Protein AF-A0A7C5J4J8-F1 (afdb_monomer_lite)

pLDDT: mean 77.07, std 27.11, range [24.55, 98.81]

Foldseek 3Di:
DDDDDDDDDDDDDDDDDDDDDDDDDPPPPVVVVVVVVPPPPPDPPPPVVVVVVVLVVVPDPPPPP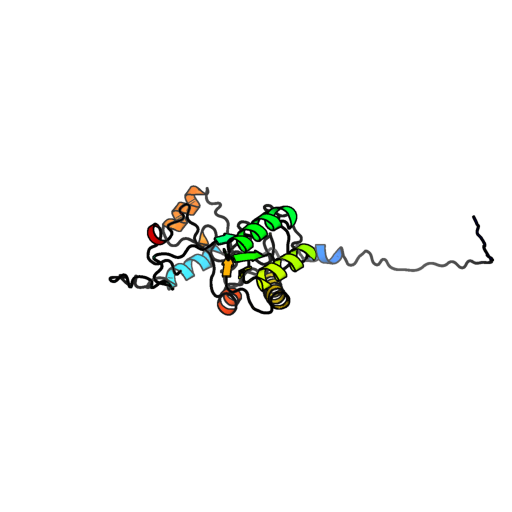PPDPPQDQDPPRDNDDAADEAEQFLEDCVPCVVVVVVCLVVVNAYEYEAQLDEDDDDAPGDGDHCVPPVVLVSVQVSVVSPHAYAYAANYREEDFQVSRVVSQVSVCVSNVAGGAEYEYRQHYQLHDCDFLSVDDDVVSVVSCVVVVVCTRHHPCCPPPDRSPPVVVCVVRYNYYDHDDDPDSPVCVVPVPDDD

Radius of gyration: 27.14 Å; chains: 1; bounding box: 68×73×80 Å

Sequence (259 aa):
MSDGLAVGGCRERDAGVGLRAGSASEDDDHQADRGRAKARHGAAYDGRARYASVDAELGAVSYCRYTGRSAMEWPDGKRFAFTVFDDTDRSTLDNVREVYALLADLGMKTTKSVWPIEGWNEPTIPGTTCEDDAYRAWTLELHRQGFEIGYHNATFHGVERTHTERALDRFAEIYGHAPRSAANHADNDEALYWGEARLGGLNRLAYRALHGGRARLTYGHVEGDPRFWGDLCRERIRYFRNFVFDDIDTLAACPIMPY

Secondary structure (DSSP, 8-state):
-------------------------SSSTTTSHHHHTTS---S---HHHHHHHHHHHSTT--------------GGG-S-----EE--TT--HHHHHHHHHHHHHTT---EEEE-SS--SSPPSS----TTSHHHHHHHHHHHHTTPEEEE--SSSS---HHHHHHHHHHHHHHHSS--SEEE--TT-TT-TT-GGGG--HHHHHHHHHHTTT-PPP--TTSTTSTT--HHHHHHH-SEEE----SSS-HHHH-TT---

Structure (mmCIF, N/CA/C/O backbone):
data_AF-A0A7C5J4J8-F1
#
_entry.id   AF-A0A7C5J4J8-F1
#
loop_
_atom_site.group_PDB
_atom_site.id
_atom_site.type_symbol
_atom_site.label_atom_id
_atom_site.label_alt_id
_atom_site.label_comp_id
_atom_site.label_asym_id
_atom_site.label_entity_id
_atom_site.label_seq_id
_atom_site.pdbx_PDB_ins_code
_atom_site.Cartn_x
_atom_site.Cartn_y
_atom_site.Cartn_z
_atom_site.occupancy
_atom_site.B_iso_or_equiv
_atom_site.auth_seq_id
_atom_site.auth_comp_id
_atom_site.auth_asym_id
_atom_site.auth_atom_id
_atom_site.pdbx_PDB_model_num
ATOM 1 N N . MET A 1 1 ? -38.144 -48.048 -19.388 1.00 36.03 1 MET A N 1
ATOM 2 C CA . MET A 1 1 ? -39.178 -47.938 -20.435 1.00 36.03 1 MET A CA 1
ATOM 3 C C . MET A 1 1 ? -39.154 -46.488 -20.896 1.00 36.03 1 MET A C 1
ATOM 5 O O . MET A 1 1 ? -39.506 -45.639 -20.096 1.00 36.03 1 MET A O 1
ATOM 9 N N . SER A 1 2 ? -38.633 -46.089 -22.047 1.00 35.34 2 SER A N 1
ATOM 10 C CA . SER A 1 2 ? -38.107 -46.807 -23.208 1.00 35.34 2 SER A CA 1
ATOM 11 C C . SER A 1 2 ? -37.206 -45.827 -23.981 1.00 35.34 2 SER A C 1
ATOM 13 O O . SER A 1 2 ? -37.498 -44.634 -23.984 1.00 35.34 2 SER A O 1
ATOM 15 N N . ASP A 1 3 ? -36.101 -46.343 -24.526 1.00 34.56 3 ASP A N 1
ATOM 16 C CA . ASP A 1 3 ? -35.497 -46.134 -25.861 1.00 34.56 3 ASP A CA 1
ATOM 17 C C . ASP A 1 3 ? -35.954 -44.922 -26.704 1.00 34.56 3 ASP A C 1
ATOM 19 O O . ASP A 1 3 ? -37.139 -44.627 -26.781 1.00 34.56 3 ASP A O 1
ATOM 23 N N . GLY A 1 4 ? -35.119 -44.220 -27.476 1.00 32.88 4 GLY A N 1
ATOM 24 C CA . GLY A 1 4 ? -33.776 -44.497 -27.990 1.00 32.88 4 GLY A CA 1
ATOM 25 C C . GLY A 1 4 ? -33.656 -43.979 -29.441 1.00 32.88 4 GLY A C 1
ATOM 26 O O . GLY A 1 4 ? -34.664 -43.956 -30.137 1.00 32.88 4 GLY A O 1
ATOM 27 N N . LEU A 1 5 ? -32.419 -43.644 -29.867 1.00 34.47 5 LEU A N 1
ATOM 28 C CA . LEU A 1 5 ? -31.855 -43.702 -31.248 1.00 34.47 5 LEU A CA 1
ATOM 29 C C . LEU A 1 5 ? -32.516 -42.792 -32.333 1.00 34.47 5 LEU A C 1
ATOM 31 O O . LEU A 1 5 ? -33.675 -42.441 -32.229 1.00 34.47 5 LEU A O 1
ATOM 35 N N . ALA A 1 6 ? -31.897 -42.305 -33.419 1.00 34.19 6 ALA A N 1
ATOM 36 C CA . ALA A 1 6 ? -30.712 -42.657 -34.209 1.00 34.19 6 ALA A CA 1
ATOM 37 C C . ALA A 1 6 ? -30.263 -41.416 -35.051 1.00 34.19 6 ALA A C 1
ATOM 39 O O . ALA A 1 6 ? -31.095 -40.564 -35.343 1.00 34.19 6 ALA A O 1
ATOM 40 N N . VAL A 1 7 ? -28.969 -41.141 -35.291 1.00 32.59 7 VAL A N 1
ATOM 41 C CA . VAL A 1 7 ? -28.061 -41.567 -36.401 1.00 32.59 7 VAL A CA 1
ATOM 42 C C . VAL A 1 7 ? -28.345 -40.989 -37.809 1.00 32.59 7 VAL A C 1
ATOM 44 O O . VAL A 1 7 ? -29.416 -41.192 -38.366 1.00 32.59 7 VAL A O 1
ATOM 47 N N . GLY A 1 8 ? -27.296 -40.409 -38.423 1.00 28.14 8 GLY A N 1
ATOM 48 C CA . GLY A 1 8 ? -27.069 -40.282 -39.881 1.00 28.14 8 GLY A CA 1
ATOM 49 C C . GLY A 1 8 ? -26.327 -38.979 -40.247 1.00 28.14 8 GLY A C 1
ATOM 50 O O . GLY A 1 8 ? -26.848 -37.911 -39.973 1.00 28.14 8 GLY A O 1
ATOM 51 N N . GLY A 1 9 ? -25.118 -38.905 -40.820 1.00 27.70 9 GLY A N 1
ATOM 52 C CA . GLY A 1 9 ? -24.228 -39.896 -41.428 1.00 27.70 9 GLY A CA 1
ATOM 53 C C . GLY A 1 9 ? -24.225 -39.833 -42.966 1.00 27.70 9 GLY A C 1
ATOM 54 O O . GLY A 1 9 ? -25.042 -40.514 -43.568 1.00 27.70 9 GLY A O 1
ATOM 55 N N . CYS A 1 10 ? -23.308 -39.065 -43.581 1.00 26.00 10 CYS A N 1
ATOM 56 C CA . CYS A 1 10 ? -22.637 -39.330 -44.882 1.00 26.00 10 CYS A CA 1
ATOM 57 C C . CYS A 1 10 ? -21.634 -38.180 -45.185 1.00 26.00 10 CYS A C 1
ATOM 59 O O . CYS A 1 10 ? -22.049 -37.028 -45.145 1.00 26.00 10 CYS A O 1
ATOM 61 N N . ARG A 1 11 ? -20.298 -38.361 -45.277 1.00 29.83 11 ARG A N 1
ATOM 62 C CA . ARG A 1 11 ? -19.479 -39.011 -46.342 1.00 29.83 11 ARG A CA 1
ATOM 63 C C . ARG A 1 11 ? -19.642 -38.314 -47.712 1.00 29.83 11 ARG A C 1
ATOM 65 O O . ARG A 1 11 ? -20.770 -38.108 -48.122 1.00 29.83 11 ARG A O 1
ATOM 72 N N . GLU A 1 12 ? -18.626 -37.972 -48.516 1.00 29.97 12 GLU A N 1
ATOM 73 C CA . GLU A 1 12 ? -17.170 -38.226 -48.550 1.00 29.97 12 GLU A CA 1
ATOM 74 C C . GLU A 1 12 ? -16.600 -37.587 -49.852 1.00 29.97 12 GLU A C 1
ATOM 76 O O . GLU A 1 12 ? -17.380 -37.372 -50.781 1.00 29.97 12 GLU A O 1
ATOM 81 N N . ARG A 1 13 ? -15.259 -37.466 -49.945 1.00 31.80 13 ARG A N 1
ATOM 82 C CA . ARG A 1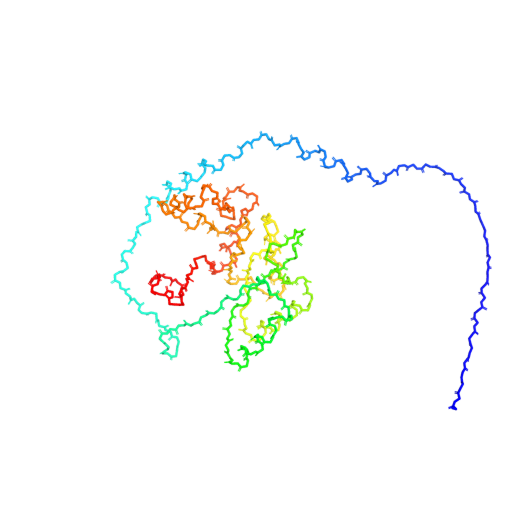 13 ? -14.397 -37.386 -51.162 1.00 31.80 13 ARG A CA 1
ATOM 83 C C . ARG A 1 13 ? -14.196 -36.024 -51.846 1.00 31.80 13 ARG A C 1
ATOM 85 O O . ARG A 1 13 ? -15.130 -35.251 -51.986 1.00 31.80 13 ARG A O 1
ATOM 92 N N . ASP A 1 14 ? -13.031 -35.694 -52.407 1.00 29.77 14 ASP A N 1
ATOM 93 C CA . ASP A 1 14 ? -11.645 -36.206 -52.342 1.00 29.77 14 ASP A CA 1
ATOM 94 C C . ASP A 1 14 ? -10.749 -35.225 -53.132 1.00 29.77 14 ASP A C 1
ATOM 96 O O . ASP A 1 14 ? -11.222 -34.632 -54.096 1.00 29.77 14 ASP A O 1
ATOM 100 N N . ALA A 1 15 ? -9.459 -35.182 -52.764 1.00 29.56 15 ALA A N 1
ATOM 101 C CA . ALA A 1 15 ? -8.258 -34.989 -53.607 1.00 29.56 15 ALA A CA 1
ATOM 102 C C . ALA A 1 15 ? -8.101 -33.728 -54.506 1.00 29.56 15 ALA A C 1
ATOM 104 O O . ALA A 1 15 ? -9.008 -33.273 -55.179 1.00 29.56 15 ALA A O 1
ATOM 105 N N . GLY A 1 16 ? -6.917 -33.132 -54.672 1.00 26.80 16 GLY A N 1
ATOM 106 C CA . GLY A 1 16 ? -5.585 -33.430 -54.164 1.00 26.80 16 GLY A CA 1
ATOM 107 C C . GLY A 1 16 ? -4.531 -32.493 -54.788 1.00 26.80 16 GLY A C 1
ATOM 108 O O . GLY A 1 16 ? -4.757 -31.898 -55.833 1.00 26.80 16 GLY A O 1
ATOM 109 N N . VAL A 1 17 ? -3.388 -32.418 -54.098 1.00 31.72 17 VAL A N 1
ATOM 110 C CA . VAL A 1 17 ? -1.989 -32.242 -54.555 1.00 31.72 17 VAL A CA 1
ATOM 111 C C . VAL A 1 17 ? -1.617 -31.079 -55.499 1.00 31.72 17 VAL A C 1
ATOM 113 O O . VAL A 1 17 ? -1.955 -31.065 -56.676 1.00 31.72 17 VAL A O 1
ATOM 116 N N . GLY A 1 18 ? -0.704 -30.222 -55.019 1.00 26.83 18 GLY A N 1
ATOM 117 C CA . GLY A 1 18 ? 0.128 -29.345 -55.853 1.00 26.83 18 GLY A CA 1
ATOM 118 C C . GLY A 1 18 ? 1.238 -28.633 -55.066 1.00 26.83 18 GLY A C 1
ATOM 119 O O . GLY A 1 18 ? 0.999 -27.615 -54.434 1.00 26.83 18 GLY A O 1
ATOM 120 N N . LEU A 1 19 ? 2.455 -29.184 -55.110 1.00 28.16 19 LEU A N 1
ATOM 121 C CA . LEU A 1 19 ? 3.710 -28.628 -54.578 1.00 28.16 19 LEU A CA 1
ATOM 122 C C . LEU A 1 19 ? 4.151 -27.339 -55.307 1.00 28.16 19 LEU A C 1
ATOM 124 O O . LEU A 1 19 ? 4.189 -27.354 -56.536 1.00 28.16 19 LEU A O 1
ATOM 128 N N . ARG A 1 20 ? 4.667 -26.329 -54.579 1.00 26.69 20 ARG A N 1
ATOM 129 C CA . ARG A 1 20 ? 6.047 -25.790 -54.733 1.00 26.69 20 ARG A CA 1
ATOM 130 C C . ARG A 1 20 ? 6.375 -24.602 -53.801 1.00 26.69 20 ARG A C 1
ATOM 132 O O . ARG A 1 20 ? 5.687 -23.597 -53.785 1.00 26.69 20 ARG A O 1
ATOM 139 N N . ALA A 1 21 ? 7.493 -24.803 -53.101 1.00 26.91 21 ALA A N 1
ATOM 140 C CA . ALA A 1 21 ? 8.534 -23.923 -52.554 1.00 26.91 21 ALA A CA 1
ATOM 141 C C . ALA A 1 21 ? 8.484 -22.379 -52.673 1.00 26.91 21 ALA A C 1
ATOM 143 O O . ALA A 1 21 ? 8.275 -21.825 -53.749 1.00 26.91 21 ALA A O 1
ATOM 144 N N . GLY A 1 22 ? 8.954 -21.753 -51.580 1.00 24.55 22 GLY A N 1
ATOM 145 C CA . GLY A 1 22 ? 9.412 -20.361 -51.434 1.00 24.55 22 GLY A CA 1
ATOM 146 C C . GLY A 1 22 ? 8.489 -19.587 -50.488 1.00 24.55 22 GLY A C 1
ATOM 147 O O . GLY A 1 22 ? 7.289 -19.617 -50.687 1.00 24.55 22 GLY A O 1
ATOM 148 N N . SER A 1 23 ? 8.911 -18.887 -49.441 1.00 26.02 23 SER A N 1
ATOM 149 C CA . SER A 1 23 ? 10.225 -18.472 -48.944 1.00 26.02 23 SER A CA 1
ATOM 150 C C . SER A 1 23 ? 9.977 -17.647 -47.667 1.00 26.02 23 SER A C 1
ATOM 152 O O . SER A 1 23 ? 8.936 -17.005 -47.585 1.00 26.02 23 SER A O 1
ATOM 154 N N . ALA A 1 24 ? 10.986 -17.573 -46.796 1.00 28.56 24 ALA A N 1
ATOM 155 C CA . ALA A 1 24 ? 11.143 -16.663 -45.652 1.00 28.56 24 ALA A CA 1
ATOM 156 C C . ALA A 1 24 ? 10.482 -17.079 -44.322 1.00 28.56 24 ALA A C 1
ATOM 158 O O . ALA A 1 24 ? 9.274 -17.237 -44.199 1.00 28.56 24 ALA A O 1
ATOM 159 N N . SER A 1 25 ? 11.366 -17.270 -43.346 1.00 28.50 25 SER A N 1
ATOM 160 C CA . SER A 1 25 ? 11.172 -17.518 -41.925 1.00 28.50 25 SER A CA 1
ATOM 161 C C . SER A 1 25 ? 10.565 -16.301 -41.218 1.00 28.50 25 SER A C 1
ATOM 163 O O . SER A 1 25 ? 11.101 -15.203 -41.319 1.00 28.50 25 SER A O 1
ATOM 165 N N . GLU A 1 26 ? 9.499 -16.507 -40.443 1.00 32.56 26 GLU A N 1
ATOM 166 C CA . GLU A 1 26 ? 8.981 -15.532 -39.459 1.00 32.56 26 GLU A CA 1
ATOM 167 C C . GLU A 1 26 ? 9.604 -15.727 -38.058 1.00 32.56 26 GLU A C 1
ATOM 169 O O . GLU A 1 26 ? 9.189 -15.099 -37.091 1.00 32.56 26 GLU A O 1
ATOM 174 N N . ASP A 1 27 ? 10.653 -16.550 -37.950 1.00 31.88 27 ASP A N 1
ATOM 175 C CA . ASP A 1 27 ? 11.349 -16.856 -36.689 1.00 31.88 27 ASP A CA 1
ATOM 176 C C . ASP A 1 27 ? 12.612 -16.001 -36.434 1.00 31.88 27 ASP A C 1
ATOM 178 O O . ASP A 1 27 ? 13.280 -16.180 -35.416 1.00 31.88 27 ASP A O 1
ATOM 182 N N . ASP A 1 28 ? 12.943 -15.035 -37.302 1.00 31.62 28 ASP A N 1
ATOM 183 C CA . ASP A 1 28 ? 14.183 -14.239 -37.185 1.00 31.62 28 ASP A CA 1
ATOM 184 C C . ASP A 1 28 ? 14.017 -12.847 -36.526 1.00 31.62 28 ASP A C 1
ATOM 186 O O . ASP A 1 28 ? 15.011 -12.239 -36.113 1.00 31.62 28 ASP A O 1
ATOM 190 N N . ASP A 1 29 ? 12.793 -12.344 -36.316 1.00 32.75 29 ASP A N 1
ATOM 191 C CA . ASP A 1 29 ? 12.581 -10.977 -35.791 1.00 32.75 29 ASP A CA 1
ATOM 192 C C . ASP A 1 29 ? 12.585 -10.864 -34.253 1.00 32.75 29 ASP A C 1
ATOM 194 O O . ASP A 1 29 ? 12.743 -9.772 -33.701 1.00 32.75 29 ASP A O 1
ATOM 198 N N . HIS A 1 30 ? 12.529 -11.979 -33.516 1.00 33.41 30 HIS A N 1
ATOM 199 C CA . HIS A 1 30 ? 12.655 -11.972 -32.047 1.00 33.41 30 HIS A CA 1
ATOM 200 C C . HIS A 1 30 ? 14.077 -12.221 -31.523 1.00 33.41 30 HIS A C 1
ATOM 202 O O . HIS A 1 30 ? 14.334 -12.092 -30.318 1.00 33.41 30 HIS A O 1
ATOM 208 N N . GLN A 1 31 ? 15.034 -12.499 -32.412 1.00 32.06 31 GLN A N 1
ATOM 209 C CA . GLN A 1 31 ? 16.452 -12.635 -32.062 1.00 32.06 31 GLN A CA 1
ATOM 210 C C . GLN A 1 31 ? 17.297 -11.411 -32.445 1.00 32.06 31 GLN A C 1
ATOM 212 O O . GLN A 1 31 ? 18.331 -11.175 -31.812 1.00 32.06 31 GLN A O 1
ATOM 217 N N . ALA A 1 32 ? 16.831 -10.568 -33.374 1.00 31.38 32 ALA A N 1
ATOM 218 C CA . ALA A 1 32 ? 17.527 -9.346 -33.783 1.00 31.38 32 ALA A CA 1
ATOM 219 C C . ALA A 1 32 ? 17.510 -8.225 -32.717 1.00 31.38 32 ALA A C 1
ATOM 221 O O . ALA A 1 32 ? 18.470 -7.454 -32.620 1.00 31.38 32 ALA A O 1
ATOM 222 N N . ASP A 1 33 ? 16.493 -8.172 -31.848 1.00 34.84 33 ASP A N 1
ATOM 223 C CA . ASP A 1 33 ? 16.407 -7.147 -30.791 1.00 34.84 33 ASP A CA 1
ATOM 224 C C . ASP A 1 33 ? 17.260 -7.489 -29.548 1.00 34.84 33 ASP A C 1
ATOM 226 O O . ASP A 1 33 ? 17.778 -6.625 -28.835 1.00 34.84 33 ASP A O 1
ATOM 230 N N . ARG A 1 34 ? 17.569 -8.779 -29.357 1.00 35.38 34 ARG A N 1
ATOM 231 C CA . ARG A 1 34 ? 18.477 -9.258 -28.296 1.00 35.38 34 ARG A CA 1
ATOM 232 C C . ARG A 1 34 ? 19.951 -8.908 -28.558 1.00 35.38 34 ARG A C 1
ATOM 234 O O . ARG A 1 34 ? 20.767 -8.952 -27.635 1.00 35.38 34 ARG A O 1
ATOM 241 N N . GLY A 1 35 ? 20.295 -8.539 -29.797 1.00 30.16 35 GLY A N 1
ATOM 242 C CA . GLY A 1 35 ? 21.647 -8.157 -30.223 1.00 30.16 35 GLY A CA 1
ATOM 243 C C . GLY A 1 35 ? 21.956 -6.656 -30.145 1.00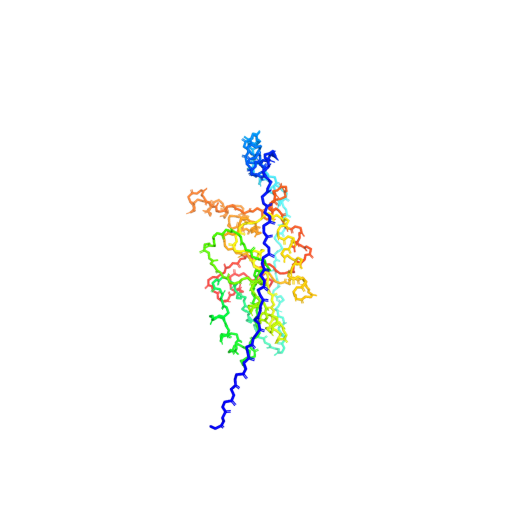 30.16 35 GLY A C 1
ATOM 244 O O . GLY A 1 35 ? 23.126 -6.287 -30.047 1.00 30.16 35 GLY A O 1
ATOM 245 N N . ARG A 1 36 ? 20.943 -5.775 -30.133 1.00 30.00 36 ARG A N 1
ATOM 246 C CA . ARG A 1 36 ? 21.139 -4.309 -30.060 1.00 30.00 36 ARG A CA 1
ATOM 247 C C . ARG A 1 36 ? 21.063 -3.728 -28.647 1.00 30.00 36 ARG A C 1
ATOM 249 O O . ARG A 1 36 ? 21.645 -2.671 -28.410 1.00 30.00 36 ARG A O 1
ATOM 256 N N . ALA A 1 37 ? 20.475 -4.443 -27.688 1.00 31.83 37 ALA A N 1
ATOM 257 C CA . ALA A 1 37 ? 20.443 -4.028 -26.280 1.00 31.83 37 ALA A CA 1
ATOM 258 C C . ALA A 1 37 ? 21.794 -4.184 -25.539 1.00 31.83 37 ALA A C 1
ATOM 260 O O . ALA A 1 37 ? 21.993 -3.604 -24.472 1.00 31.83 37 ALA A O 1
ATOM 261 N N . LYS A 1 38 ? 22.768 -4.917 -26.104 1.00 30.98 38 LYS A N 1
ATOM 262 C CA . LYS A 1 38 ? 24.079 -5.171 -25.467 1.00 30.98 38 LYS A CA 1
ATOM 263 C C . LYS A 1 38 ? 25.186 -4.154 -25.784 1.00 30.98 38 LYS A C 1
ATOM 265 O O . LYS A 1 38 ? 26.278 -4.283 -25.243 1.00 30.98 38 LYS A O 1
ATOM 270 N N . ALA A 1 39 ? 24.927 -3.122 -26.591 1.00 30.52 39 ALA A N 1
ATOM 271 C CA . ALA A 1 39 ? 25.956 -2.165 -27.033 1.00 30.52 39 ALA A CA 1
ATOM 272 C C . ALA A 1 39 ? 25.735 -0.709 -26.568 1.00 30.52 39 ALA A C 1
ATOM 274 O O . ALA A 1 39 ? 26.279 0.221 -27.161 1.00 30.52 39 ALA A O 1
ATOM 275 N N . ARG A 1 40 ? 24.955 -0.487 -25.500 1.00 31.33 40 ARG A N 1
ATOM 276 C CA . ARG A 1 40 ? 24.813 0.828 -24.840 1.00 31.33 40 ARG A CA 1
ATOM 277 C C . ARG A 1 40 ? 24.893 0.734 -23.312 1.00 31.33 40 ARG A C 1
ATOM 279 O O . ARG A 1 40 ? 24.148 1.388 -22.603 1.00 31.33 40 ARG A O 1
ATOM 286 N N . HIS A 1 41 ? 25.813 -0.075 -22.795 1.00 33.91 41 HIS A N 1
ATOM 287 C CA . HIS A 1 41 ? 26.254 0.015 -21.399 1.00 33.91 41 HIS A CA 1
ATOM 288 C C . HIS A 1 41 ? 27.631 0.678 -21.381 1.00 33.91 41 HIS A C 1
ATOM 290 O O . HIS A 1 41 ? 28.667 0.023 -21.347 1.00 33.91 41 HIS A O 1
ATOM 296 N N . GLY A 1 42 ? 27.623 2.001 -21.518 1.00 29.98 42 GLY A N 1
ATOM 297 C CA . GLY A 1 42 ? 28.823 2.825 -21.660 1.00 29.98 42 GLY A CA 1
ATOM 298 C C . GLY A 1 42 ? 28.617 4.241 -21.137 1.00 29.98 42 GLY A C 1
ATOM 299 O O . GLY A 1 42 ? 29.114 5.191 -21.723 1.00 29.98 42 GLY A O 1
ATOM 300 N N . ALA A 1 43 ? 27.847 4.388 -20.063 1.00 31.97 43 ALA A N 1
ATOM 301 C CA . ALA A 1 43 ? 27.884 5.557 -19.201 1.00 31.97 43 ALA A CA 1
ATOM 302 C C . ALA A 1 43 ? 27.592 5.049 -17.790 1.00 31.97 43 ALA A C 1
ATOM 304 O O . ALA A 1 43 ? 26.484 4.601 -17.503 1.00 31.97 43 ALA A O 1
ATOM 305 N N . ALA A 1 44 ? 28.610 5.029 -16.932 1.00 34.72 44 ALA A N 1
ATOM 306 C CA . ALA A 1 44 ? 28.416 4.771 -15.517 1.00 34.72 44 ALA A CA 1
ATOM 307 C C . ALA A 1 44 ? 27.495 5.870 -14.972 1.00 34.72 44 ALA A C 1
ATOM 309 O O . ALA A 1 44 ? 27.895 7.030 -14.880 1.00 34.72 44 ALA A O 1
ATOM 310 N N . TYR A 1 45 ? 26.244 5.517 -14.678 1.00 37.50 45 TYR A N 1
ATOM 311 C CA . TYR A 1 45 ? 25.322 6.398 -13.977 1.00 37.50 45 TYR A CA 1
ATOM 312 C C . TYR A 1 45 ? 25.829 6.535 -12.539 1.00 37.50 45 TYR A C 1
ATOM 314 O O . TYR A 1 45 ? 25.629 5.652 -11.703 1.00 37.50 45 TYR A O 1
ATOM 322 N N . ASP A 1 46 ? 26.568 7.609 -12.266 1.00 38.94 46 ASP A N 1
ATOM 323 C CA . ASP A 1 46 ? 27.073 7.899 -10.929 1.00 38.94 46 ASP A CA 1
ATOM 324 C C . ASP A 1 46 ? 25.956 8.483 -10.053 1.00 38.94 46 ASP A C 1
ATOM 326 O O . ASP A 1 46 ? 25.859 9.689 -9.815 1.00 38.94 46 ASP A O 1
ATOM 330 N N . GLY A 1 47 ? 25.096 7.598 -9.547 1.00 36.19 47 GLY A N 1
ATOM 331 C CA . GLY A 1 47 ? 24.068 7.945 -8.567 1.00 36.19 47 GLY A CA 1
ATOM 332 C C . GLY A 1 47 ? 24.627 8.521 -7.255 1.00 36.19 47 GLY A C 1
ATOM 333 O O . GLY A 1 47 ? 23.856 9.072 -6.470 1.00 36.19 47 GLY A O 1
ATOM 334 N N . ARG A 1 48 ? 25.948 8.451 -6.994 1.00 41.69 48 ARG A N 1
ATOM 335 C CA . ARG A 1 48 ? 26.558 9.022 -5.776 1.00 41.69 48 ARG A CA 1
ATOM 336 C C . ARG A 1 48 ? 26.597 10.546 -5.816 1.00 41.69 48 ARG A C 1
ATOM 338 O O . ARG A 1 48 ? 26.444 11.167 -4.767 1.00 41.69 48 ARG A O 1
ATOM 345 N N . ALA A 1 49 ? 26.754 11.139 -7.000 1.00 38.75 49 ALA A N 1
ATOM 346 C CA . ALA A 1 49 ? 26.874 12.587 -7.151 1.00 38.75 49 ALA A CA 1
ATOM 347 C C . ALA A 1 49 ? 25.561 13.335 -6.847 1.00 38.75 49 ALA A C 1
ATOM 349 O O . ALA A 1 49 ? 25.604 14.447 -6.329 1.00 38.75 49 ALA A O 1
ATOM 350 N N . ARG A 1 50 ? 24.393 12.718 -7.097 1.00 42.12 50 ARG A N 1
ATOM 351 C CA . ARG A 1 50 ? 23.081 13.345 -6.835 1.00 42.12 50 ARG A CA 1
ATOM 352 C C . ARG A 1 50 ? 22.590 13.204 -5.395 1.00 42.12 50 ARG A C 1
ATOM 354 O O . ARG A 1 50 ? 21.892 14.088 -4.918 1.00 42.12 50 ARG A O 1
ATOM 361 N N . TYR A 1 51 ? 22.984 12.160 -4.660 1.00 35.53 51 TYR A N 1
ATOM 362 C CA . TYR A 1 51 ? 22.649 12.095 -3.229 1.00 35.53 51 TYR A CA 1
ATOM 363 C C . TYR A 1 51 ? 23.324 13.220 -2.427 1.00 35.53 51 TYR A C 1
ATOM 365 O O . TYR A 1 51 ? 22.727 13.730 -1.486 1.00 35.53 51 TYR A O 1
ATOM 373 N N . ALA A 1 52 ? 24.519 13.660 -2.838 1.00 38.53 52 ALA A N 1
ATOM 374 C CA . ALA A 1 52 ? 25.227 14.762 -2.189 1.00 38.53 52 ALA A CA 1
ATOM 375 C C . ALA A 1 52 ? 24.563 16.138 -2.405 1.00 38.53 52 ALA A C 1
ATOM 377 O O . ALA A 1 52 ? 24.712 17.016 -1.558 1.00 38.53 52 ALA A O 1
ATOM 378 N N . SER A 1 53 ? 23.830 16.343 -3.509 1.00 36.16 53 SER A N 1
ATOM 379 C CA . SER A 1 53 ? 23.173 17.628 -3.789 1.00 36.16 53 SER A CA 1
ATOM 380 C C . SER A 1 53 ? 21.847 17.797 -3.043 1.00 36.16 53 SER A C 1
ATOM 382 O O . SER A 1 53 ? 21.523 18.911 -2.647 1.00 36.16 53 SER A O 1
ATOM 384 N N . VAL A 1 54 ? 21.112 16.708 -2.786 1.00 42.09 54 VAL A N 1
ATOM 385 C CA . VAL A 1 54 ? 19.854 16.754 -2.011 1.00 42.09 54 VAL A CA 1
ATOM 386 C C . VAL A 1 54 ? 20.126 17.026 -0.525 1.00 42.09 54 VAL A C 1
ATOM 388 O O . VAL A 1 54 ? 19.399 17.787 0.110 1.00 42.09 54 VAL A O 1
ATOM 391 N N . ASP A 1 55 ? 21.223 16.484 0.018 1.00 39.84 55 ASP A N 1
ATOM 392 C CA . ASP A 1 55 ? 21.645 16.747 1.402 1.00 39.84 55 ASP A CA 1
ATOM 393 C C . ASP A 1 55 ? 22.036 18.226 1.630 1.00 39.84 55 ASP A C 1
ATOM 395 O O . ASP A 1 55 ? 21.943 18.720 2.755 1.00 39.84 55 ASP A O 1
ATOM 399 N N . ALA A 1 56 ? 22.431 18.954 0.576 1.00 40.28 56 ALA A N 1
ATOM 400 C CA . ALA A 1 56 ? 22.797 20.370 0.653 1.00 40.28 56 ALA A CA 1
ATOM 401 C C . ALA A 1 56 ? 21.583 21.323 0.637 1.00 40.28 56 ALA A C 1
ATOM 403 O O . ALA A 1 56 ? 21.645 22.386 1.253 1.00 40.28 56 ALA A O 1
ATOM 404 N N . GLU A 1 57 ? 20.471 20.951 -0.009 1.00 35.81 57 GLU A N 1
ATOM 405 C CA . GLU A 1 57 ? 19.245 21.773 -0.062 1.00 35.81 57 GLU A CA 1
ATOM 406 C C . GLU A 1 57 ? 18.325 21.596 1.157 1.00 35.81 57 GLU A C 1
ATOM 408 O O . GLU A 1 57 ? 17.570 22.504 1.500 1.00 35.81 57 GLU A O 1
ATOM 413 N N . LEU A 1 58 ? 18.420 20.476 1.882 1.00 45.69 58 LEU A N 1
ATOM 414 C CA . LEU A 1 58 ? 17.638 20.237 3.109 1.00 45.69 58 LEU A CA 1
ATOM 415 C C . LEU A 1 58 ? 18.204 20.951 4.354 1.00 45.69 58 LEU A C 1
ATOM 417 O O . LEU A 1 58 ? 17.638 20.870 5.449 1.00 45.69 58 LEU A O 1
ATOM 421 N N . GLY A 1 59 ? 19.305 21.686 4.191 1.00 36.62 59 GLY A N 1
ATOM 422 C CA . GLY A 1 59 ? 20.009 22.426 5.234 1.00 36.62 59 GLY A CA 1
ATOM 423 C C . GLY A 1 59 ? 19.322 23.715 5.692 1.00 36.62 59 GLY A C 1
ATOM 424 O O . GLY A 1 59 ? 19.987 24.738 5.740 1.00 36.62 59 GLY A O 1
ATOM 425 N N . ALA A 1 60 ? 18.027 23.688 6.026 1.00 36.56 60 ALA A N 1
ATOM 426 C CA . ALA A 1 60 ? 17.361 24.706 6.861 1.00 36.56 60 ALA A CA 1
ATOM 427 C C . ALA A 1 60 ? 15.902 24.347 7.215 1.00 36.56 60 ALA A C 1
ATOM 429 O O . ALA A 1 60 ? 15.061 25.239 7.343 1.00 36.56 60 ALA A O 1
ATOM 430 N N . VAL A 1 61 ? 15.543 23.070 7.397 1.00 37.28 61 VAL A N 1
ATOM 431 C CA . VAL A 1 61 ? 14.229 22.775 7.993 1.00 37.28 61 VAL A CA 1
ATOM 432 C C . VAL A 1 61 ? 14.322 23.068 9.489 1.00 37.28 61 VAL A C 1
ATOM 434 O O . VAL A 1 61 ? 14.862 22.287 10.271 1.00 37.28 61 VAL A O 1
ATOM 437 N N . SER A 1 62 ? 13.846 24.253 9.873 1.00 34.22 62 SER A N 1
ATOM 438 C CA . SER A 1 62 ? 13.620 24.642 11.262 1.00 34.22 62 SER A CA 1
ATOM 439 C C . SER A 1 62 ? 12.818 23.537 11.947 1.00 34.22 62 SER A C 1
ATOM 441 O O . SER A 1 62 ? 11.643 23.337 11.640 1.00 34.22 62 SER A O 1
ATOM 443 N N . TYR A 1 63 ? 13.456 22.790 12.853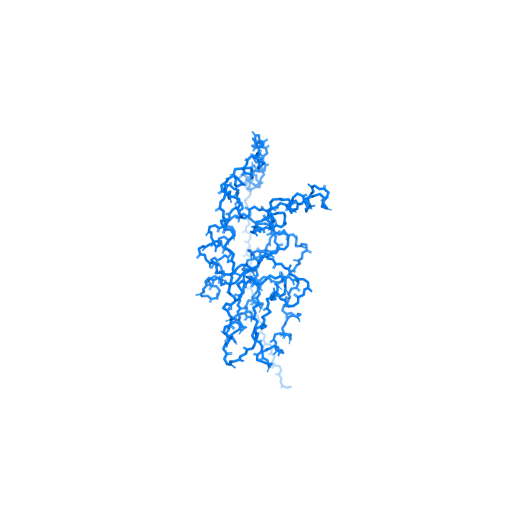 1.00 37.50 63 TYR A N 1
ATOM 444 C CA . TYR A 1 63 ? 12.750 21.910 13.775 1.00 37.50 63 TYR A CA 1
ATOM 445 C C . TYR A 1 63 ? 11.852 22.803 14.627 1.00 37.50 63 TYR A C 1
ATOM 447 O O . TYR A 1 63 ? 12.296 23.411 15.604 1.00 37.50 63 TYR A O 1
ATOM 455 N N . CYS A 1 64 ? 10.591 22.929 14.217 1.00 32.78 64 CYS A N 1
ATOM 456 C CA . CYS A 1 64 ? 9.575 23.595 15.003 1.00 32.78 64 CYS A CA 1
ATOM 457 C C . CYS A 1 64 ? 9.537 22.884 16.360 1.00 32.78 64 CYS A C 1
ATOM 459 O O . CYS A 1 64 ? 9.182 21.708 16.449 1.00 32.78 64 CYS A O 1
ATOM 461 N N . ARG A 1 65 ? 9.981 23.571 17.419 1.00 37.81 65 ARG A N 1
ATOM 462 C CA . ARG A 1 65 ? 9.797 23.101 18.791 1.00 37.81 65 ARG A CA 1
ATOM 463 C C . ARG A 1 65 ? 8.291 23.023 19.016 1.00 37.81 65 ARG A C 1
ATOM 465 O O . ARG A 1 65 ? 7.651 24.046 19.228 1.00 37.81 65 ARG A O 1
ATOM 472 N N . TYR A 1 66 ? 7.731 21.822 18.929 1.00 45.94 66 TYR A N 1
ATOM 473 C CA . TYR A 1 66 ? 6.323 21.573 19.208 1.00 45.94 66 TYR A CA 1
ATOM 474 C C . TYR A 1 66 ? 6.098 21.725 20.718 1.00 45.94 66 TYR A C 1
ATOM 476 O O . TYR A 1 66 ? 6.264 20.786 21.493 1.00 45.94 66 TYR A O 1
ATOM 484 N N . THR A 1 67 ? 5.810 22.949 21.160 1.00 43.81 67 THR A N 1
ATOM 485 C CA . THR A 1 67 ? 5.635 23.306 22.578 1.00 43.81 67 THR A CA 1
ATOM 486 C C . THR A 1 67 ? 4.184 23.216 23.054 1.00 43.81 67 THR A C 1
ATOM 488 O O . THR A 1 67 ? 3.841 23.796 24.079 1.00 43.81 67 THR A O 1
ATOM 491 N N . GLY A 1 68 ? 3.313 22.489 22.358 1.00 45.72 68 GLY A N 1
ATOM 492 C CA . GLY A 1 68 ? 1.929 22.321 22.791 1.00 45.72 68 GLY A CA 1
ATOM 493 C C . GLY A 1 68 ? 1.294 21.106 22.144 1.00 45.72 68 GLY A C 1
ATOM 494 O O . GLY A 1 68 ? 1.010 21.124 20.954 1.00 45.72 68 GLY A O 1
ATOM 495 N N . ARG A 1 69 ? 1.055 20.050 22.930 1.00 53.12 69 ARG A N 1
ATOM 496 C CA . ARG A 1 69 ? 0.132 18.981 22.542 1.00 53.12 69 ARG A CA 1
ATOM 497 C C . ARG A 1 69 ? -1.262 19.595 22.416 1.00 53.12 69 ARG A C 1
ATOM 499 O O . ARG A 1 69 ? -1.972 19.689 23.412 1.00 53.12 69 ARG A O 1
ATOM 506 N N . SER A 1 70 ? -1.669 19.982 21.214 1.00 54.81 70 SER A N 1
ATOM 507 C CA . SER A 1 70 ? -3.092 19.926 20.888 1.00 54.81 70 SER A CA 1
ATOM 508 C C . SER A 1 70 ? -3.442 18.443 20.941 1.00 54.81 70 SER A C 1
ATOM 510 O O . SER A 1 70 ? -2.961 17.670 20.113 1.00 54.81 70 SER A O 1
ATOM 512 N N . ALA A 1 71 ? -4.114 18.010 22.008 1.00 67.88 71 ALA A N 1
ATOM 513 C CA . ALA A 1 71 ? -4.561 16.630 22.122 1.00 67.88 71 ALA A CA 1
ATOM 514 C C . ALA A 1 71 ? -5.437 16.325 20.903 1.00 67.88 71 ALA A C 1
ATOM 516 O O . ALA A 1 71 ? -6.316 17.119 20.577 1.00 67.88 71 ALA A O 1
ATOM 517 N N . MET A 1 72 ? -5.168 15.221 20.205 1.00 75.88 72 MET A N 1
ATOM 518 C CA . MET A 1 72 ? -6.038 14.800 19.113 1.00 75.88 72 MET A CA 1
ATOM 519 C C . MET A 1 72 ? -7.445 14.572 19.656 1.00 75.88 72 MET A C 1
ATOM 521 O O . MET A 1 72 ? -7.631 13.813 20.610 1.00 75.88 72 MET A O 1
ATOM 525 N N . GLU A 1 73 ? -8.422 15.244 19.059 1.00 83.12 73 GLU A N 1
ATOM 526 C CA . GLU A 1 73 ? -9.828 15.055 19.387 1.00 83.12 73 GLU A CA 1
ATOM 527 C C . GLU A 1 73 ? -10.374 13.916 18.532 1.00 83.12 73 GLU A C 1
ATOM 529 O O . GLU A 1 73 ? -10.610 14.069 17.333 1.00 83.12 73 GLU A O 1
ATOM 534 N N . TRP A 1 74 ? -10.551 12.747 19.146 1.00 86.81 74 TRP A N 1
ATOM 535 C CA . TRP A 1 74 ? -11.169 11.619 18.464 1.00 86.81 74 TRP A CA 1
ATOM 536 C C . TRP A 1 74 ? -12.699 11.730 18.498 1.00 86.81 74 TRP A C 1
ATOM 538 O O . TRP A 1 74 ? -13.259 12.189 19.502 1.00 86.81 74 TRP A O 1
ATOM 548 N N . PRO A 1 75 ? -13.394 11.252 17.450 1.00 90.56 75 PRO A N 1
ATOM 549 C CA . PRO A 1 75 ? -14.850 11.166 17.442 1.00 90.56 75 PRO A CA 1
ATOM 550 C C . PRO A 1 75 ? -15.398 10.420 18.664 1.00 90.56 75 PRO A C 1
ATOM 552 O O . PRO A 1 75 ? -14.717 9.581 19.257 1.00 90.56 75 PRO A O 1
ATOM 555 N N . ASP A 1 76 ? -16.640 10.722 19.042 1.00 93.50 76 ASP A N 1
ATOM 556 C CA . ASP A 1 76 ? -17.385 10.037 20.111 1.00 93.50 76 ASP A CA 1
ATOM 557 C C . ASP A 1 76 ? -16.665 9.974 21.471 1.00 93.50 76 ASP A C 1
ATOM 559 O O . ASP A 1 76 ? -16.859 9.041 22.258 1.00 93.50 76 ASP A O 1
ATOM 563 N N . GLY A 1 77 ? -15.794 10.949 21.750 1.00 91.94 77 GLY A N 1
ATOM 564 C CA . GLY A 1 77 ? -15.036 11.020 23.000 1.00 91.94 77 GLY A CA 1
ATOM 565 C C . GLY A 1 77 ? -14.060 9.855 23.194 1.00 91.94 77 GLY A C 1
ATOM 566 O O . GLY A 1 77 ? -13.705 9.529 24.332 1.00 91.94 77 GLY A O 1
ATOM 567 N N . LYS A 1 78 ? -13.642 9.185 22.110 1.00 91.25 78 LYS A N 1
ATOM 568 C CA . LYS A 1 78 ? -12.615 8.140 22.186 1.00 91.25 78 LYS A CA 1
ATOM 569 C C . LYS A 1 78 ? -11.274 8.744 22.609 1.00 91.25 78 LYS A C 1
ATOM 571 O O . LYS A 1 78 ? -11.007 9.930 22.459 1.00 91.25 78 LYS A O 1
ATOM 576 N N . ARG A 1 79 ? -10.415 7.903 23.184 1.00 88.06 79 ARG A N 1
ATOM 577 C CA . ARG A 1 79 ? -9.086 8.321 23.670 1.00 88.06 79 ARG A CA 1
ATOM 578 C C . ARG A 1 79 ? -7.958 7.970 22.706 1.00 88.06 79 ARG A C 1
ATOM 580 O O . ARG A 1 79 ? -6.855 8.477 22.857 1.00 88.06 79 ARG A O 1
ATOM 587 N N . PHE A 1 80 ? -8.236 7.078 21.764 1.00 86.94 80 PHE A N 1
ATOM 588 C CA . PHE A 1 80 ? -7.299 6.600 20.764 1.00 86.94 80 PHE A CA 1
ATOM 589 C C . PHE A 1 80 ? -8.075 6.081 19.553 1.00 86.94 80 PHE A C 1
ATOM 591 O O . PHE A 1 80 ? -9.254 5.730 19.673 1.00 86.94 80 PHE A O 1
ATOM 598 N N . ALA A 1 81 ? -7.386 5.994 18.421 1.00 88.06 81 ALA A N 1
ATOM 599 C CA . ALA A 1 81 ? -7.804 5.208 17.275 1.00 88.06 81 ALA A CA 1
ATOM 600 C C . ALA A 1 81 ? -6.910 3.973 17.154 1.00 88.06 81 ALA A C 1
ATOM 602 O O . ALA A 1 81 ? -5.724 4.012 17.480 1.00 88.06 81 ALA A O 1
ATOM 603 N N . PHE A 1 82 ? -7.494 2.879 16.682 1.00 89.31 82 PHE A N 1
ATOM 604 C CA . PHE A 1 82 ? -6.769 1.687 16.273 1.00 89.31 82 PHE A CA 1
ATOM 605 C C . PHE A 1 82 ? -7.090 1.443 14.806 1.00 89.31 82 PHE A C 1
ATOM 607 O O . PHE A 1 82 ? -8.259 1.452 14.421 1.00 89.31 82 PHE A O 1
ATOM 614 N N . THR A 1 83 ? -6.056 1.258 13.996 1.00 89.56 83 THR A N 1
ATOM 615 C CA . THR A 1 83 ? -6.184 1.005 12.564 1.00 89.56 83 THR A CA 1
ATOM 616 C C . THR A 1 83 ? -5.319 -0.183 12.182 1.00 89.56 83 THR A C 1
ATOM 618 O O . THR A 1 83 ? -4.248 -0.395 12.753 1.00 89.56 83 THR A O 1
ATOM 621 N N . VAL A 1 84 ? -5.798 -0.963 11.218 1.00 94.12 84 VAL A N 1
ATOM 622 C CA . VAL A 1 84 ? -5.080 -2.100 10.649 1.00 94.12 84 VAL A CA 1
ATOM 623 C C . VAL A 1 84 ? -4.905 -1.827 9.166 1.00 94.12 84 VAL A C 1
ATOM 625 O O . VAL A 1 84 ? -5.889 -1.650 8.450 1.00 94.12 84 VAL A O 1
ATOM 628 N N . PHE A 1 85 ? -3.651 -1.824 8.724 1.00 95.19 85 PHE A N 1
ATOM 629 C CA . PHE A 1 85 ? -3.289 -1.859 7.314 1.00 95.19 85 PHE A CA 1
ATOM 630 C C . PHE A 1 85 ? -2.716 -3.243 7.023 1.00 95.19 85 PHE A C 1
ATOM 632 O O . PHE A 1 85 ? -1.614 -3.562 7.472 1.00 95.19 85 PHE A O 1
ATOM 639 N N . ASP A 1 86 ? -3.498 -4.064 6.335 1.00 96.75 86 ASP A N 1
ATOM 640 C CA . ASP A 1 86 ? -3.181 -5.449 6.010 1.00 96.75 86 ASP A CA 1
ATOM 641 C C . ASP A 1 86 ? -2.535 -5.536 4.626 1.00 96.75 86 ASP A C 1
ATOM 643 O O . ASP A 1 86 ? -3.187 -5.300 3.601 1.00 96.75 86 ASP A O 1
ATOM 647 N N . ASP A 1 87 ? -1.247 -5.873 4.609 1.00 96.38 87 ASP A N 1
ATOM 648 C CA . ASP A 1 87 ? -0.466 -5.975 3.384 1.00 96.38 87 ASP A CA 1
ATOM 649 C C . ASP A 1 87 ? -0.958 -7.156 2.529 1.00 96.38 87 ASP A C 1
ATOM 651 O O . ASP A 1 87 ? -1.294 -8.226 3.033 1.00 96.38 87 ASP A O 1
ATOM 655 N N . THR A 1 88 ? -1.005 -6.997 1.205 1.00 97.31 88 THR A N 1
ATOM 656 C CA . THR A 1 88 ? -1.381 -8.094 0.289 1.00 97.31 88 THR A CA 1
ATOM 657 C C . THR A 1 88 ? -0.341 -9.222 0.229 1.00 97.31 88 THR A C 1
ATOM 659 O O . THR A 1 88 ? -0.582 -10.265 -0.380 1.00 97.31 88 THR A O 1
ATOM 662 N N . ASP A 1 89 ? 0.796 -9.045 0.898 1.00 96.88 89 ASP A N 1
ATOM 663 C CA . ASP A 1 89 ? 1.859 -10.031 1.026 1.00 96.88 89 ASP A CA 1
ATOM 664 C C . ASP A 1 89 ? 1.309 -11.358 1.571 1.00 96.88 89 ASP A C 1
ATOM 666 O O . ASP A 1 89 ? 0.689 -11.428 2.631 1.00 96.88 89 ASP A O 1
ATOM 670 N N . ARG A 1 90 ? 1.534 -12.439 0.822 1.00 96.75 90 ARG A N 1
ATOM 671 C CA . ARG A 1 90 ? 1.056 -13.816 1.065 1.00 96.75 90 ARG A CA 1
ATOM 672 C C . ARG A 1 90 ? -0.459 -13.970 1.153 1.00 96.75 90 ARG A C 1
ATOM 674 O O . ARG A 1 90 ? -0.938 -15.039 1.537 1.00 96.75 90 ARG A O 1
ATOM 681 N N . SER A 1 91 ? -1.212 -12.942 0.785 1.00 96.81 91 SER A N 1
ATOM 682 C CA . SER A 1 91 ? -2.667 -13.002 0.781 1.00 96.81 91 SER A CA 1
ATOM 683 C C . SER A 1 91 ? -3.150 -13.784 -0.427 1.00 96.81 91 SER A C 1
ATOM 685 O O . SER A 1 91 ? -2.769 -13.489 -1.556 1.00 96.81 91 SER A O 1
ATOM 687 N N . THR A 1 92 ? -4.008 -14.765 -0.186 1.00 97.81 92 THR A N 1
ATOM 688 C CA . THR A 1 92 ? -4.774 -15.472 -1.213 1.00 97.81 92 THR A CA 1
ATOM 689 C C . THR A 1 92 ? -6.227 -15.504 -0.786 1.00 97.81 92 THR A C 1
ATOM 691 O O . THR A 1 92 ? -6.519 -15.484 0.409 1.00 97.81 92 THR A O 1
ATOM 694 N N . LEU A 1 93 ? -7.163 -15.591 -1.732 1.00 97.50 93 LEU A N 1
ATOM 695 C CA . LEU A 1 93 ? -8.583 -15.626 -1.374 1.00 97.50 93 LEU A CA 1
ATOM 696 C C . LEU A 1 93 ? -8.885 -16.698 -0.308 1.00 97.50 93 LEU A C 1
ATOM 698 O O . LEU A 1 93 ? -9.615 -16.429 0.642 1.00 97.50 93 LEU A O 1
ATOM 702 N N . ASP A 1 94 ? -8.257 -17.868 -0.412 1.00 97.25 94 ASP A N 1
ATOM 703 C CA . ASP A 1 94 ? -8.448 -18.977 0.525 1.00 97.25 94 ASP A CA 1
ATOM 704 C C . ASP A 1 94 ? -8.046 -18.649 1.968 1.00 97.25 94 ASP A C 1
ATOM 706 O O . ASP A 1 94 ? -8.692 -19.128 2.900 1.00 97.25 94 ASP A O 1
ATOM 710 N N . ASN A 1 95 ? -6.993 -17.849 2.176 1.00 97.69 95 ASN A N 1
ATOM 711 C CA . ASN A 1 95 ? -6.464 -17.597 3.517 1.00 97.69 95 ASN A CA 1
ATOM 712 C C . ASN A 1 95 ? -6.992 -16.309 4.165 1.00 97.69 95 ASN A C 1
ATOM 714 O O . ASN A 1 95 ? -7.079 -16.256 5.392 1.00 97.69 95 ASN A O 1
ATOM 718 N N . VAL A 1 96 ? -7.393 -15.302 3.381 1.00 97.94 96 VAL A N 1
ATOM 719 C CA . VAL A 1 96 ? -7.910 -14.038 3.934 1.00 97.94 96 VAL A CA 1
ATOM 720 C C . VAL A 1 96 ? -9.432 -13.979 4.019 1.00 97.94 96 VAL A C 1
ATOM 722 O O . VAL A 1 96 ? -9.949 -13.212 4.832 1.00 97.94 96 VAL A O 1
ATOM 725 N N . ARG A 1 97 ? -10.180 -14.785 3.249 1.00 97.19 97 ARG A N 1
ATOM 726 C CA . ARG A 1 97 ? -11.650 -14.668 3.184 1.00 97.19 97 ARG A CA 1
ATOM 727 C C . ARG A 1 97 ? -12.319 -14.757 4.555 1.00 97.19 97 ARG A C 1
ATOM 729 O O . ARG A 1 97 ? -13.096 -13.872 4.902 1.00 97.19 97 ARG A O 1
ATOM 736 N N . GLU A 1 98 ? -12.007 -15.791 5.333 1.00 98.06 98 GLU A N 1
ATOM 737 C CA . GLU A 1 98 ? -12.648 -16.014 6.639 1.00 98.06 98 GLU A CA 1
ATOM 738 C C . GLU A 1 98 ? -12.212 -14.980 7.688 1.00 98.06 98 GLU A C 1
ATOM 740 O O . GLU A 1 98 ? -12.997 -14.600 8.556 1.00 98.06 98 GLU A O 1
ATOM 745 N N . VAL A 1 99 ? -10.984 -14.461 7.580 1.00 97.94 99 VAL A N 1
ATOM 746 C CA . VAL A 1 99 ? -10.494 -13.385 8.455 1.00 97.94 99 VAL A CA 1
ATOM 747 C C . VAL A 1 99 ? -11.309 -12.114 8.226 1.00 97.94 99 VAL A C 1
ATOM 749 O O . VAL A 1 99 ? -11.786 -11.507 9.182 1.00 97.94 99 VAL A O 1
ATOM 752 N N . TYR A 1 100 ? -11.529 -11.732 6.966 1.00 98.38 100 TYR A N 1
ATOM 753 C CA . TYR A 1 100 ? -12.326 -10.547 6.647 1.00 98.38 100 TYR A CA 1
ATOM 754 C C . TYR A 1 100 ? -13.820 -10.736 6.910 1.00 98.38 100 TYR A C 1
ATOM 756 O O . TYR A 1 100 ? -14.476 -9.769 7.294 1.00 98.38 100 TYR A O 1
ATOM 764 N N . ALA A 1 101 ? -14.349 -11.956 6.775 1.00 98.00 101 ALA A N 1
ATOM 765 C CA . ALA A 1 101 ? -15.711 -12.267 7.207 1.00 98.00 101 ALA A CA 1
ATOM 766 C C . ALA A 1 101 ? -15.879 -12.001 8.713 1.00 98.00 101 ALA A C 1
ATOM 768 O O . ALA A 1 101 ? -16.783 -11.270 9.114 1.00 98.00 101 ALA A O 1
ATOM 769 N N . LEU A 1 102 ? -14.939 -12.479 9.536 1.00 98.19 102 LEU A N 1
ATOM 770 C CA . LEU A 1 102 ? -14.937 -12.204 10.973 1.00 98.19 102 LEU A CA 1
ATOM 771 C C . LEU A 1 102 ? -14.808 -10.704 11.284 1.00 98.19 102 LEU A C 1
ATOM 773 O O . LEU A 1 102 ? -15.536 -10.186 12.128 1.00 98.19 102 LEU A O 1
ATOM 777 N N . LEU A 1 103 ? -13.899 -9.985 10.615 1.00 98.00 103 LEU A N 1
ATOM 778 C CA . LEU A 1 103 ? -13.749 -8.537 10.811 1.00 98.00 103 LEU A CA 1
ATOM 779 C C . LEU A 1 103 ? -15.038 -7.781 10.460 1.00 98.00 103 LEU A C 1
ATOM 781 O O . LEU A 1 103 ? -15.425 -6.857 11.179 1.00 98.00 103 LEU A O 1
ATOM 785 N N . ALA A 1 104 ? -15.724 -8.191 9.391 1.00 97.31 104 ALA A N 1
ATOM 786 C CA . ALA A 1 104 ? -17.001 -7.616 8.994 1.00 97.31 104 ALA A CA 1
ATOM 787 C C . ALA A 1 104 ? -18.088 -7.862 10.052 1.00 97.31 104 ALA A C 1
ATOM 789 O O . ALA A 1 104 ? -18.762 -6.904 10.438 1.00 97.31 104 ALA A O 1
ATOM 790 N N . ASP A 1 105 ? -18.197 -9.090 10.569 1.00 97.94 105 ASP A N 1
ATOM 791 C CA . ASP A 1 105 ? -19.152 -9.466 11.623 1.00 97.94 105 ASP A CA 1
ATOM 792 C C . ASP A 1 105 ? -18.921 -8.689 12.926 1.00 97.94 105 ASP A C 1
ATOM 794 O O . ASP A 1 105 ? -19.868 -8.288 13.605 1.00 97.94 105 ASP A O 1
ATOM 798 N N . LEU A 1 106 ? -17.657 -8.419 13.259 1.00 97.38 106 LEU A N 1
ATOM 799 C CA . LEU A 1 106 ? -17.273 -7.606 14.417 1.00 97.38 106 LEU A CA 1
ATOM 800 C C . LEU A 1 106 ? -17.444 -6.095 14.185 1.00 97.38 106 LEU A C 1
ATOM 802 O O . LEU A 1 106 ? -17.229 -5.306 15.106 1.00 97.38 106 LEU A O 1
ATOM 806 N N . GLY A 1 107 ? -17.796 -5.666 12.969 1.00 95.88 107 GLY A N 1
ATOM 807 C CA . GLY A 1 107 ? -17.874 -4.252 12.597 1.00 95.88 107 GLY A CA 1
ATOM 808 C C . GLY A 1 107 ? -16.512 -3.549 12.537 1.00 95.88 107 GLY A C 1
ATOM 809 O O . GLY A 1 107 ? -16.454 -2.320 12.560 1.00 95.88 107 GLY A O 1
ATOM 810 N N . MET A 1 108 ? -15.412 -4.302 12.458 1.00 96.06 108 MET A N 1
ATOM 811 C CA . MET A 1 108 ? -14.049 -3.778 12.407 1.00 96.06 108 MET A CA 1
ATOM 812 C C . MET A 1 108 ? -13.642 -3.491 10.961 1.00 96.06 108 MET A C 1
ATOM 814 O O . MET A 1 108 ? -13.324 -4.399 10.198 1.00 96.06 108 MET A O 1
ATOM 818 N N . LYS A 1 109 ? -13.642 -2.211 10.578 1.00 95.69 109 LYS A N 1
ATOM 819 C CA . LYS A 1 109 ? -13.173 -1.777 9.256 1.00 95.69 109 LYS A CA 1
ATOM 820 C C . LYS A 1 109 ? -11.668 -1.540 9.271 1.00 95.69 109 LYS A C 1
ATOM 822 O O . LYS A 1 109 ? -11.145 -0.879 10.164 1.00 95.69 109 LYS A O 1
ATOM 827 N N . THR A 1 110 ? -10.997 -2.100 8.275 1.00 97.00 110 THR A N 1
ATOM 828 C CA . THR A 1 110 ? -9.543 -2.059 8.091 1.00 97.00 110 THR A CA 1
ATOM 829 C C . THR A 1 110 ? -9.212 -1.594 6.675 1.00 97.00 110 THR A C 1
ATOM 831 O O . THR A 1 110 ? -10.107 -1.436 5.834 1.00 97.00 110 THR A O 1
ATOM 834 N N . THR A 1 111 ? -7.925 -1.391 6.412 1.00 98.12 111 THR A N 1
ATOM 835 C CA . THR A 1 111 ? -7.400 -1.163 5.068 1.00 98.12 111 THR A CA 1
ATOM 836 C C . THR A 1 111 ? -6.796 -2.460 4.547 1.00 98.12 111 THR A C 1
ATOM 838 O O . THR A 1 111 ? -5.814 -2.940 5.113 1.00 98.12 111 THR A O 1
ATOM 841 N N . LYS A 1 112 ? -7.354 -3.016 3.466 1.00 98.44 112 LYS A N 1
ATOM 842 C CA . LYS A 1 112 ? -6.750 -4.130 2.725 1.00 98.44 112 LYS A CA 1
ATOM 843 C C . LYS A 1 112 ? -5.947 -3.574 1.564 1.00 98.44 112 LYS A C 1
ATOM 845 O O . LYS A 1 112 ? -6.532 -2.977 0.663 1.00 98.44 112 LYS A O 1
ATOM 850 N N . SER A 1 113 ? -4.632 -3.753 1.548 1.00 98.44 113 SER A N 1
ATOM 851 C CA . SER A 1 113 ? -3.863 -3.375 0.363 1.00 98.44 113 SER A CA 1
ATOM 852 C C . SER A 1 113 ? -3.964 -4.433 -0.738 1.00 98.44 113 SER A C 1
ATOM 854 O O . SER A 1 113 ? -4.314 -5.585 -0.470 1.00 98.44 113 SER A O 1
ATOM 856 N N . VAL A 1 114 ? -3.701 -4.034 -1.984 1.00 98.75 114 VAL A N 1
ATOM 857 C CA . VAL A 1 114 ? -3.734 -4.907 -3.168 1.00 98.75 114 VAL A CA 1
ATOM 858 C C . VAL A 1 114 ? -2.606 -4.576 -4.146 1.00 98.75 114 VAL A C 1
ATOM 860 O O . VAL A 1 114 ? -2.074 -3.462 -4.146 1.00 98.75 114 VAL A O 1
ATOM 863 N N . TRP A 1 115 ? -2.304 -5.535 -5.025 1.00 98.69 115 TRP A N 1
ATOM 864 C CA . TRP A 1 115 ? -1.540 -5.325 -6.256 1.00 98.69 115 TRP A CA 1
ATOM 865 C C . TRP A 1 115 ? -2.496 -5.208 -7.446 1.00 98.69 115 TRP A C 1
ATOM 867 O O . TRP A 1 115 ? -3.176 -6.188 -7.759 1.00 98.69 115 TRP A O 1
ATOM 877 N N . PRO A 1 116 ? -2.582 -4.044 -8.116 1.00 98.56 116 PRO A N 1
ATOM 878 C CA . PRO A 1 116 ? -3.551 -3.853 -9.197 1.00 98.56 116 PRO A CA 1
ATOM 879 C C . PRO A 1 116 ? -3.283 -4.677 -10.459 1.00 98.56 116 PRO A C 1
ATOM 881 O O . PRO A 1 116 ? -4.228 -4.940 -11.202 1.00 98.56 116 PRO A O 1
ATOM 884 N N . ILE A 1 117 ? -2.020 -5.032 -10.718 1.00 98.50 117 ILE A N 1
ATOM 885 C CA . ILE A 1 117 ? -1.590 -5.742 -11.929 1.00 98.50 117 ILE A CA 1
ATOM 886 C C . ILE A 1 117 ? -0.745 -6.973 -11.594 1.00 98.50 117 ILE A C 1
ATOM 888 O O . ILE A 1 117 ? -0.081 -7.028 -10.553 1.00 98.50 117 ILE A O 1
ATOM 892 N N . GLU A 1 118 ? -0.736 -7.939 -12.509 1.00 97.69 118 GLU A N 1
ATOM 893 C CA . GLU A 1 118 ? 0.095 -9.136 -12.405 1.00 97.69 118 GLU A CA 1
ATOM 894 C C . GLU A 1 118 ? 1.561 -8.808 -12.705 1.00 97.69 118 GLU A C 1
ATOM 896 O O . GLU A 1 118 ? 1.886 -7.978 -13.565 1.00 97.69 118 GLU A O 1
ATOM 901 N N . GLY A 1 119 ? 2.454 -9.445 -11.952 1.00 95.38 119 GLY A N 1
ATOM 902 C CA . GLY A 1 119 ? 3.890 -9.370 -12.181 1.00 95.38 119 GLY A CA 1
ATOM 903 C C . GLY A 1 119 ? 4.342 -10.459 -13.149 1.00 95.38 119 GLY A C 1
ATOM 904 O O . GLY A 1 119 ? 3.630 -11.414 -13.429 1.00 95.38 119 GLY A O 1
ATOM 905 N N . TRP A 1 120 ? 5.552 -10.332 -13.677 1.00 96.12 120 TRP A N 1
ATOM 906 C CA . TRP A 1 120 ? 6.117 -11.304 -14.627 1.00 96.12 120 TRP A CA 1
ATOM 907 C C . TRP A 1 120 ? 7.400 -11.969 -14.128 1.00 96.12 120 TRP A C 1
ATOM 909 O O . TRP A 1 120 ? 7.971 -12.811 -14.820 1.00 96.12 120 TRP A O 1
ATOM 919 N N . ASN A 1 121 ? 7.871 -11.589 -12.942 1.00 94.00 121 ASN A N 1
ATOM 920 C CA . ASN A 1 121 ? 8.993 -12.239 -12.273 1.00 94.00 121 ASN A CA 1
ATOM 921 C C . ASN A 1 121 ? 8.494 -13.217 -11.207 1.00 94.00 121 ASN A C 1
ATOM 923 O O . ASN A 1 121 ? 7.372 -13.106 -10.738 1.00 94.00 121 ASN A O 1
ATOM 927 N N . GLU A 1 122 ? 9.337 -14.148 -10.771 1.00 92.12 122 GLU A N 1
ATOM 928 C CA . GLU A 1 122 ? 9.010 -14.959 -9.596 1.00 92.12 122 GLU A CA 1
ATOM 929 C C . GLU A 1 122 ? 9.015 -14.067 -8.336 1.00 92.12 122 GLU A C 1
ATOM 931 O O . GLU A 1 122 ? 10.018 -13.383 -8.090 1.00 92.12 122 GLU A O 1
ATOM 936 N N . PRO A 1 123 ? 7.938 -14.043 -7.532 1.00 92.06 123 PRO A N 1
ATOM 937 C CA . PRO A 1 123 ? 7.905 -13.265 -6.301 1.00 92.06 123 PRO A CA 1
ATOM 938 C C . PRO A 1 123 ? 8.759 -13.902 -5.199 1.00 92.06 123 PRO A C 1
ATOM 940 O O . PRO A 1 123 ? 8.637 -15.088 -4.900 1.00 92.06 123 PRO A O 1
ATOM 943 N N . THR A 1 124 ? 9.541 -13.093 -4.481 1.00 91.19 124 THR A N 1
ATOM 944 C CA . THR A 1 124 ? 10.138 -13.526 -3.202 1.00 91.19 124 THR A CA 1
ATOM 945 C C . THR A 1 124 ? 9.063 -13.701 -2.125 1.00 91.19 124 THR A C 1
ATOM 947 O O . THR A 1 124 ? 9.126 -14.606 -1.288 1.00 91.19 124 THR A O 1
ATOM 950 N N . ILE A 1 125 ? 8.069 -12.811 -2.131 1.00 93.69 125 ILE A N 1
ATOM 951 C CA . ILE A 1 125 ? 6.926 -12.813 -1.224 1.00 93.69 125 ILE A CA 1
ATOM 952 C C . ILE A 1 125 ? 5.673 -12.810 -2.114 1.00 93.69 125 ILE A C 1
ATOM 954 O O . ILE A 1 125 ? 5.307 -11.764 -2.644 1.00 93.69 125 ILE A O 1
ATOM 958 N N . PRO A 1 126 ? 5.045 -13.979 -2.338 1.00 93.94 126 PRO A N 1
ATOM 959 C CA . PRO A 1 126 ? 3.925 -14.110 -3.269 1.00 93.94 126 PRO A CA 1
ATOM 960 C C . PRO A 1 126 ? 2.642 -13.523 -2.685 1.00 93.94 126 PRO A C 1
ATOM 962 O O . PRO A 1 126 ? 2.595 -13.194 -1.507 1.00 93.94 126 PRO A O 1
ATOM 965 N N . GLY A 1 127 ? 1.581 -13.475 -3.484 1.00 95.81 127 GLY A N 1
ATOM 966 C CA . GLY A 1 127 ? 0.224 -13.086 -3.095 1.00 95.81 127 GLY A CA 1
ATOM 967 C C . GLY A 1 127 ? -0.642 -12.919 -4.344 1.00 95.81 127 GLY A C 1
ATOM 968 O O . GLY A 1 127 ? -0.117 -12.834 -5.453 1.00 95.81 127 GLY A O 1
ATOM 969 N N . THR A 1 128 ? -1.959 -12.915 -4.183 1.00 97.81 128 THR A N 1
ATOM 970 C CA . THR A 1 128 ? -2.894 -12.797 -5.304 1.00 97.81 128 THR A CA 1
ATOM 971 C C . THR A 1 128 ? -3.064 -11.334 -5.715 1.00 97.81 128 THR A C 1
ATOM 973 O O . THR A 1 128 ? -3.246 -10.456 -4.869 1.00 97.81 128 THR A O 1
ATOM 976 N N . THR A 1 129 ? -3.002 -11.066 -7.018 1.00 98.50 129 THR A N 1
ATOM 977 C CA . THR A 1 129 ? -3.207 -9.729 -7.591 1.00 98.50 129 THR A CA 1
ATOM 978 C C . THR A 1 129 ? -4.670 -9.514 -7.976 1.00 98.50 129 THR A C 1
ATOM 980 O O . THR A 1 129 ? -5.477 -10.443 -8.019 1.00 98.50 129 THR A O 1
ATOM 983 N N . CYS A 1 130 ? -5.031 -8.275 -8.300 1.00 98.69 130 CYS A N 1
ATOM 984 C CA . CYS A 1 130 ? -6.349 -7.955 -8.837 1.00 98.69 130 CYS A CA 1
ATOM 985 C C . CYS A 1 130 ? -6.572 -8.459 -10.274 1.00 98.69 130 CYS A C 1
ATOM 987 O O . CYS A 1 130 ? -7.672 -8.270 -10.797 1.00 98.69 130 CYS A O 1
ATOM 989 N N . GLU A 1 131 ? -5.585 -9.066 -10.940 1.00 98.06 131 GLU A N 1
ATOM 990 C CA . GLU A 1 131 ? -5.824 -9.732 -12.228 1.00 98.06 131 GLU A CA 1
ATOM 991 C C . GLU A 1 131 ? -6.518 -11.087 -12.059 1.00 98.06 131 GLU A C 1
ATOM 993 O O . GLU A 1 131 ? -7.238 -11.503 -12.964 1.00 98.06 131 GLU A O 1
ATOM 998 N N . ASP A 1 132 ? -6.440 -11.706 -10.876 1.00 98.44 132 ASP A N 1
ATOM 999 C CA . ASP A 1 132 ? -7.308 -12.829 -10.527 1.00 98.44 132 ASP A CA 1
ATOM 1000 C C . ASP A 1 132 ? -8.757 -12.350 -10.326 1.00 98.44 132 ASP A C 1
ATOM 1002 O O . ASP A 1 132 ? -9.058 -11.497 -9.483 1.00 98.44 132 ASP A O 1
ATOM 1006 N N . ASP A 1 133 ? -9.675 -12.905 -11.115 1.00 98.44 133 ASP A N 1
ATOM 1007 C CA . ASP A 1 133 ? -11.076 -12.484 -11.139 1.00 98.44 133 ASP A CA 1
ATOM 1008 C C . ASP A 1 133 ? -11.799 -12.727 -9.808 1.00 98.44 133 ASP A C 1
ATOM 1010 O O . ASP A 1 133 ? -12.614 -11.896 -9.390 1.00 98.44 133 ASP A O 1
ATOM 1014 N N . ALA A 1 134 ? -11.506 -13.839 -9.128 1.00 98.44 134 ALA A N 1
ATOM 1015 C CA . ALA A 1 134 ? -12.166 -14.203 -7.878 1.00 98.44 134 ALA A CA 1
ATOM 1016 C C . ALA A 1 134 ? -11.685 -13.315 -6.724 1.00 98.44 134 ALA A C 1
ATOM 1018 O O . ALA A 1 134 ? -12.497 -12.803 -5.946 1.00 98.44 134 ALA A O 1
ATOM 1019 N N . TYR A 1 135 ? -10.378 -13.072 -6.645 1.00 98.62 135 TYR A N 1
ATOM 1020 C CA . TYR A 1 135 ? -9.786 -12.159 -5.677 1.00 98.62 135 TYR A CA 1
ATOM 1021 C C . TYR A 1 135 ? -10.249 -10.723 -5.914 1.00 98.62 135 TYR A C 1
ATOM 1023 O O . TYR A 1 135 ? -10.685 -10.051 -4.977 1.00 98.62 135 TYR A O 1
ATOM 1031 N N . ARG A 1 136 ? -10.269 -10.257 -7.170 1.00 98.69 136 ARG A N 1
ATOM 1032 C CA . ARG A 1 136 ? -10.791 -8.926 -7.509 1.00 98.69 136 ARG A CA 1
ATOM 1033 C C . ARG A 1 136 ? -12.253 -8.775 -7.099 1.00 98.69 136 ARG A C 1
ATOM 1035 O O . ARG A 1 136 ? -12.589 -7.787 -6.447 1.00 98.69 136 ARG A O 1
ATOM 1042 N N . ALA A 1 137 ? -13.107 -9.750 -7.415 1.00 98.75 137 ALA A N 1
ATOM 1043 C CA . ALA A 1 137 ? -14.511 -9.735 -7.004 1.00 98.75 137 ALA A CA 1
ATOM 1044 C C . ALA A 1 137 ? -14.664 -9.660 -5.475 1.00 98.75 137 ALA A C 1
ATOM 1046 O O . ALA A 1 137 ? -15.482 -8.890 -4.971 1.00 98.75 137 ALA A O 1
ATOM 1047 N N . TRP A 1 138 ? -13.838 -10.400 -4.733 1.00 98.62 138 TRP A N 1
ATOM 1048 C CA . TRP A 1 138 ? -13.814 -10.345 -3.273 1.00 98.62 138 TRP A CA 1
ATOM 1049 C C . TRP A 1 138 ? -13.373 -8.974 -2.737 1.00 98.62 138 TRP A C 1
ATOM 1051 O O . TRP A 1 138 ? -14.044 -8.420 -1.868 1.00 98.62 138 TRP A O 1
ATOM 1061 N N . THR A 1 139 ? -12.313 -8.366 -3.281 1.00 98.56 139 THR A N 1
ATOM 1062 C CA . THR A 1 139 ? -11.878 -7.022 -2.842 1.00 98.56 139 THR A CA 1
ATOM 1063 C C . THR A 1 139 ? -12.911 -5.931 -3.150 1.00 98.56 139 THR A C 1
ATOM 1065 O O . THR A 1 139 ? -13.081 -5.008 -2.356 1.00 98.56 139 THR A O 1
ATOM 1068 N N . LEU A 1 140 ? -13.650 -6.043 -4.260 1.00 98.75 140 LEU A N 1
ATOM 1069 C CA . LEU A 1 140 ? -14.771 -5.148 -4.574 1.00 98.75 140 LEU A CA 1
ATOM 1070 C C . LEU A 1 140 ? -15.914 -5.290 -3.566 1.00 98.75 140 LEU A C 1
ATOM 1072 O O . LEU A 1 140 ? -16.519 -4.297 -3.163 1.00 98.75 140 LEU A O 1
ATOM 1076 N N . GLU A 1 141 ? -16.192 -6.515 -3.127 1.00 98.44 141 GLU A N 1
ATOM 1077 C CA . GLU A 1 141 ? -17.181 -6.761 -2.084 1.00 98.44 141 GLU A CA 1
ATOM 1078 C C . GLU A 1 141 ? -16.734 -6.176 -0.736 1.00 98.44 141 GLU A C 1
ATOM 1080 O O . GLU A 1 141 ? -17.526 -5.499 -0.079 1.00 98.44 141 GLU A O 1
ATOM 1085 N N . LEU A 1 142 ? -15.458 -6.324 -0.356 1.00 98.44 142 LEU A N 1
ATOM 1086 C CA . LEU A 1 142 ? -14.909 -5.644 0.824 1.00 98.44 142 LEU A CA 1
ATOM 1087 C C . LEU A 1 142 ? -15.067 -4.123 0.733 1.00 98.44 142 LEU A C 1
ATOM 1089 O O . LEU A 1 142 ? -15.525 -3.486 1.686 1.00 98.44 142 LEU A O 1
ATOM 1093 N N . HIS A 1 143 ? -14.746 -3.544 -0.425 1.00 98.12 143 HIS A N 1
ATOM 1094 C CA . HIS A 1 143 ? -14.925 -2.116 -0.663 1.00 98.12 143 HIS A CA 1
ATOM 1095 C C . HIS A 1 143 ? -16.389 -1.690 -0.469 1.00 98.12 143 HIS A C 1
ATOM 1097 O O . HIS A 1 143 ? -16.673 -0.732 0.253 1.00 98.12 143 HIS A O 1
ATOM 1103 N N . ARG A 1 144 ? -17.342 -2.452 -1.025 1.00 97.94 144 ARG A N 1
ATOM 1104 C CA . ARG A 1 144 ? -18.787 -2.211 -0.864 1.00 97.94 144 ARG A CA 1
ATOM 1105 C C . ARG A 1 144 ? -19.246 -2.320 0.592 1.00 97.94 144 ARG A C 1
ATOM 1107 O O . ARG A 1 144 ? -20.172 -1.620 0.999 1.00 97.94 144 ARG A O 1
ATOM 1114 N N . GLN A 1 145 ? -18.598 -3.169 1.384 1.00 97.62 145 GLN A N 1
ATOM 1115 C CA . GLN A 1 145 ? -18.837 -3.295 2.823 1.00 97.62 145 GLN A CA 1
ATOM 1116 C C . GLN A 1 145 ? -18.171 -2.186 3.655 1.00 97.62 145 GLN A C 1
ATOM 1118 O O . GLN A 1 145 ? -18.322 -2.178 4.879 1.00 97.62 145 GLN A O 1
ATOM 1123 N N . GLY A 1 146 ? -17.445 -1.254 3.036 1.00 97.38 146 GLY A N 1
ATOM 1124 C CA . GLY A 1 146 ? -16.826 -0.112 3.707 1.00 97.38 146 GLY A CA 1
ATOM 1125 C C . GLY A 1 146 ? -15.427 -0.374 4.265 1.00 97.38 146 GLY A C 1
ATOM 1126 O O . GLY A 1 146 ? -14.966 0.407 5.095 1.00 97.38 146 GLY A O 1
ATOM 1127 N N . PHE A 1 147 ? -14.755 -1.451 3.849 1.00 98.44 147 PHE A N 1
ATOM 1128 C CA . PHE A 1 147 ? -13.307 -1.565 4.041 1.00 98.44 147 PHE A CA 1
ATOM 1129 C C . PHE A 1 147 ? -12.586 -0.606 3.086 1.00 98.44 147 PHE A C 1
ATOM 1131 O O . PHE A 1 147 ? -13.032 -0.378 1.956 1.00 98.44 147 PHE A O 1
ATOM 1138 N N . GLU A 1 148 ? -11.462 -0.042 3.524 1.00 98.56 148 GLU A N 1
ATOM 1139 C CA . GLU A 1 148 ? -10.596 0.711 2.619 1.00 98.56 148 GLU A CA 1
ATOM 1140 C C . GLU A 1 148 ? -9.780 -0.272 1.776 1.00 98.56 148 GLU A C 1
ATOM 1142 O O . GLU A 1 148 ? -9.252 -1.251 2.302 1.00 98.56 148 GLU A O 1
ATOM 1147 N N . ILE A 1 149 ? -9.635 0.012 0.481 1.00 98.69 149 ILE A N 1
ATOM 1148 C CA . ILE A 1 149 ? -8.668 -0.681 -0.367 1.00 98.69 149 ILE A CA 1
ATOM 1149 C C . ILE A 1 149 ? -7.448 0.224 -0.561 1.00 98.69 149 ILE A C 1
ATOM 1151 O O . ILE A 1 149 ? -7.582 1.377 -0.977 1.00 98.69 149 ILE A O 1
ATOM 1155 N N . GLY A 1 150 ? -6.269 -0.288 -0.209 1.00 98.38 150 GLY A N 1
ATOM 1156 C CA . GLY A 1 150 ? -4.985 0.409 -0.288 1.00 98.38 150 GLY A CA 1
ATOM 1157 C C . GLY A 1 150 ? -4.093 -0.100 -1.423 1.00 98.38 150 GLY A C 1
ATOM 1158 O O . GLY A 1 150 ? -4.319 -1.167 -1.985 1.00 98.38 150 GLY A O 1
ATOM 1159 N N . TYR A 1 151 ? -3.044 0.650 -1.745 1.00 98.56 151 TYR A N 1
ATOM 1160 C CA . TYR A 1 151 ? -2.076 0.307 -2.795 1.00 98.56 151 TYR A CA 1
ATOM 1161 C C . TYR A 1 151 ? -0.768 -0.237 -2.200 1.00 98.56 151 TYR A C 1
ATOM 1163 O O . TYR A 1 151 ? -0.215 0.378 -1.290 1.00 98.56 151 TYR A O 1
ATOM 1171 N N . HIS A 1 152 ? -0.250 -1.362 -2.701 1.00 97.81 152 HIS A N 1
ATOM 1172 C CA . HIS A 1 152 ? 0.979 -1.997 -2.181 1.00 97.81 152 HIS A CA 1
ATOM 1173 C C . HIS A 1 152 ? 2.070 -2.133 -3.243 1.00 97.81 152 HIS A C 1
ATOM 1175 O O . HIS A 1 152 ? 2.610 -3.215 -3.443 1.00 97.81 152 HIS A O 1
ATOM 1181 N N . ASN A 1 153 ? 2.354 -1.041 -3.957 1.00 97.75 153 ASN A N 1
ATOM 1182 C CA . ASN A 1 153 ? 3.051 -1.031 -5.251 1.00 97.75 153 ASN A CA 1
ATOM 1183 C C . ASN A 1 153 ? 2.222 -1.626 -6.396 1.00 97.75 153 ASN A C 1
ATOM 1185 O O . ASN A 1 153 ? 1.088 -2.074 -6.226 1.00 97.75 153 ASN A O 1
ATOM 1189 N N . ALA A 1 154 ? 2.792 -1.558 -7.600 1.00 97.88 154 ALA A N 1
ATOM 1190 C CA . ALA A 1 154 ? 2.139 -1.992 -8.823 1.00 97.88 154 ALA A CA 1
ATOM 1191 C C . ALA A 1 154 ? 1.897 -3.506 -8.816 1.00 97.88 154 ALA A C 1
ATOM 1193 O O . ALA A 1 154 ? 0.830 -3.976 -9.204 1.00 97.88 154 ALA A O 1
ATOM 1194 N N . THR A 1 155 ? 2.906 -4.242 -8.353 1.00 97.69 155 THR A N 1
ATOM 1195 C CA . THR A 1 155 ? 2.952 -5.699 -8.269 1.00 97.69 155 THR A CA 1
ATOM 1196 C C . THR A 1 155 ? 4.015 -6.131 -7.245 1.00 97.69 155 THR A C 1
ATOM 1198 O O . THR A 1 155 ? 4.672 -5.284 -6.636 1.00 97.69 155 THR A O 1
ATOM 1201 N N . PHE A 1 156 ? 4.219 -7.436 -7.074 1.00 95.88 156 PHE A N 1
ATOM 1202 C CA . PHE A 1 156 ? 5.127 -8.071 -6.106 1.00 95.88 156 PHE A CA 1
ATOM 1203 C C . PHE A 1 156 ? 6.627 -7.998 -6.451 1.00 95.88 156 PHE A C 1
ATOM 1205 O O . PHE A 1 156 ? 7.450 -8.658 -5.815 1.00 95.88 156 PHE A O 1
ATOM 1212 N N . HIS A 1 157 ? 7.004 -7.253 -7.490 1.00 95.44 157 HIS A N 1
ATOM 1213 C CA . HIS A 1 157 ? 8.401 -7.030 -7.845 1.00 95.44 157 HIS A CA 1
ATOM 1214 C C . HIS A 1 157 ? 8.641 -5.621 -8.388 1.00 95.44 157 HIS A C 1
ATOM 1216 O O . HIS A 1 157 ? 7.714 -4.920 -8.788 1.00 95.44 157 HIS A O 1
ATOM 1222 N N . GLY A 1 158 ? 9.928 -5.272 -8.469 1.00 95.44 158 GLY A N 1
ATOM 1223 C CA . GLY A 1 158 ? 10.439 -4.033 -9.048 1.00 95.44 158 GLY A CA 1
ATOM 1224 C C . GLY A 1 158 ? 9.900 -3.716 -10.443 1.00 95.44 158 GLY A C 1
ATOM 1225 O O . GLY A 1 158 ? 9.990 -4.581 -11.321 1.00 95.44 158 GLY A O 1
ATOM 1226 N N . VAL A 1 159 ? 9.383 -2.504 -10.676 1.00 97.38 159 VAL A N 1
ATOM 1227 C CA . VAL A 1 159 ? 8.909 -2.078 -12.008 1.00 97.38 159 VAL A CA 1
ATOM 1228 C C . VAL A 1 159 ? 9.291 -0.650 -12.384 1.00 97.38 159 VAL A C 1
ATOM 1230 O O . VAL A 1 159 ? 9.451 0.232 -11.548 1.00 97.38 159 VAL A O 1
ATOM 1233 N N . GLU A 1 160 ? 9.370 -0.414 -13.691 1.00 98.19 160 GLU A N 1
ATOM 1234 C CA . GLU A 1 160 ? 9.529 0.915 -14.277 1.00 98.19 160 GLU A CA 1
ATOM 1235 C C . GLU A 1 160 ? 8.318 1.817 -14.017 1.00 98.19 160 GLU A C 1
ATOM 1237 O O . GLU A 1 160 ? 7.183 1.339 -13.903 1.00 98.19 160 GLU A O 1
ATOM 1242 N N . ARG A 1 161 ? 8.536 3.139 -14.024 1.00 98.06 161 ARG A N 1
ATOM 1243 C CA . ARG A 1 161 ? 7.490 4.146 -13.773 1.00 98.06 161 ARG A CA 1
ATOM 1244 C C . ARG A 1 161 ? 6.207 3.902 -14.568 1.00 98.06 161 ARG A C 1
ATOM 1246 O O . ARG A 1 161 ? 5.118 4.049 -14.025 1.00 98.06 161 ARG A O 1
ATOM 1253 N N . THR A 1 162 ? 6.326 3.549 -15.846 1.00 98.25 162 THR A N 1
ATOM 1254 C CA . THR A 1 162 ? 5.176 3.349 -16.742 1.00 98.25 162 THR A CA 1
ATOM 1255 C C . THR A 1 162 ? 4.239 2.243 -16.257 1.00 98.25 162 THR A C 1
ATOM 1257 O O . THR A 1 162 ? 3.027 2.337 -16.436 1.00 98.25 162 THR A O 1
ATOM 1260 N N . HIS A 1 163 ? 4.771 1.215 -15.594 1.00 98.50 163 HIS A N 1
ATOM 1261 C CA . HIS A 1 163 ? 3.964 0.152 -15.000 1.00 98.50 163 HIS A CA 1
ATOM 1262 C C . HIS A 1 163 ? 3.321 0.598 -13.688 1.00 98.50 163 HIS A C 1
ATOM 1264 O O . HIS A 1 163 ? 2.181 0.226 -13.426 1.00 98.50 163 HIS A O 1
ATOM 1270 N N . THR A 1 164 ? 4.005 1.431 -12.899 1.00 98.62 164 THR A N 1
ATOM 1271 C CA . THR A 1 164 ? 3.412 2.076 -11.720 1.00 98.62 164 THR A CA 1
ATOM 1272 C C . THR A 1 164 ? 2.244 2.981 -12.099 1.00 98.62 164 THR A C 1
ATOM 1274 O O . THR A 1 164 ? 1.185 2.900 -11.484 1.00 98.62 164 THR A O 1
ATOM 1277 N N . GLU A 1 165 ? 2.395 3.795 -13.143 1.00 98.62 165 GLU A N 1
ATOM 1278 C CA . GLU A 1 165 ? 1.308 4.618 -13.679 1.00 98.62 165 GLU A CA 1
ATOM 1279 C C . GLU A 1 165 ? 0.129 3.751 -14.136 1.00 98.62 165 GLU A C 1
ATOM 1281 O O . GLU A 1 165 ? -0.989 3.946 -13.658 1.00 98.62 165 GLU A O 1
ATOM 1286 N N . ARG A 1 166 ? 0.397 2.710 -14.939 1.00 98.69 166 ARG A N 1
ATOM 1287 C CA . ARG A 1 166 ? -0.619 1.736 -15.370 1.00 98.69 166 ARG A CA 1
ATOM 1288 C C . ARG A 1 166 ? -1.333 1.078 -14.191 1.00 98.69 166 ARG A C 1
ATOM 1290 O O . ARG A 1 166 ? -2.536 0.863 -14.252 1.00 98.69 166 ARG A O 1
ATOM 1297 N N . ALA A 1 167 ? -0.613 0.728 -13.129 1.00 98.69 167 ALA A N 1
ATOM 1298 C CA . ALA A 1 167 ? -1.203 0.099 -11.953 1.00 98.69 167 ALA A CA 1
ATOM 1299 C C . ALA A 1 167 ? -2.084 1.067 -11.153 1.00 98.69 167 ALA A C 1
ATOM 1301 O O . ALA A 1 167 ? -3.129 0.661 -10.652 1.00 98.69 167 ALA A O 1
ATOM 1302 N N . LEU A 1 168 ? -1.702 2.344 -11.057 1.00 98.81 168 LEU A N 1
ATOM 1303 C CA . LEU A 1 168 ? -2.529 3.382 -10.435 1.00 98.81 168 LEU A CA 1
ATOM 1304 C C . LEU A 1 168 ? -3.798 3.654 -11.252 1.00 98.81 168 LEU A C 1
ATOM 1306 O O . LEU A 1 168 ? -4.874 3.786 -10.668 1.00 98.81 168 LEU A O 1
ATOM 1310 N N . ASP A 1 169 ? -3.687 3.689 -12.581 1.00 98.81 169 ASP A N 1
ATOM 1311 C CA . ASP A 1 169 ? -4.846 3.786 -13.476 1.00 98.81 169 ASP A CA 1
ATOM 1312 C C . ASP A 1 169 ? -5.747 2.561 -13.310 1.00 98.81 169 ASP A C 1
ATOM 1314 O O . ASP A 1 169 ? -6.946 2.695 -13.078 1.00 98.81 169 ASP A O 1
ATOM 1318 N N . ARG A 1 170 ? -5.158 1.360 -13.303 1.00 98.81 170 ARG A N 1
ATOM 1319 C CA . ARG A 1 170 ? -5.886 0.106 -13.106 1.00 98.81 170 ARG A CA 1
ATOM 1320 C C . ARG A 1 170 ? -6.599 0.053 -11.758 1.00 98.81 170 ARG A C 1
ATOM 1322 O O . ARG A 1 170 ? -7.742 -0.390 -11.684 1.00 98.81 170 ARG A O 1
ATOM 1329 N N . PHE A 1 171 ? -5.958 0.529 -10.694 1.00 98.81 171 PHE A N 1
ATOM 1330 C CA . PHE A 1 171 ? -6.592 0.669 -9.386 1.00 98.81 171 PHE A CA 1
ATOM 1331 C C . PHE A 1 171 ? -7.836 1.565 -9.486 1.00 98.81 171 PHE A C 1
ATOM 1333 O O . PHE A 1 171 ? -8.910 1.190 -9.015 1.00 98.81 171 PHE A O 1
ATOM 1340 N N . ALA A 1 172 ? -7.709 2.727 -10.134 1.00 98.69 172 ALA A N 1
ATOM 1341 C CA . ALA A 1 172 ? -8.814 3.664 -10.300 1.00 98.69 172 ALA A CA 1
ATOM 1342 C C . ALA A 1 172 ? -9.945 3.109 -11.177 1.00 98.69 172 ALA A C 1
ATOM 1344 O O . ALA A 1 172 ? -11.112 3.351 -10.877 1.00 98.69 172 ALA A O 1
ATOM 1345 N N . GLU A 1 173 ? -9.630 2.327 -12.209 1.00 98.69 173 GLU A N 1
ATOM 1346 C CA . GLU A 1 173 ? -10.623 1.611 -13.016 1.00 98.69 173 GLU A CA 1
ATOM 1347 C C . GLU A 1 173 ? -11.412 0.589 -12.193 1.00 98.69 173 GLU A C 1
ATOM 1349 O O . GLU A 1 173 ? -12.626 0.474 -12.357 1.00 98.69 173 GLU A O 1
ATOM 1354 N N . ILE A 1 174 ? -10.734 -0.164 -11.320 1.00 98.69 174 ILE A N 1
ATOM 1355 C CA . ILE A 1 174 ? -11.364 -1.217 -10.516 1.00 98.69 174 ILE A CA 1
ATOM 1356 C C . ILE A 1 174 ? -12.250 -0.600 -9.429 1.00 98.69 174 ILE A C 1
ATOM 1358 O O . ILE A 1 174 ? -13.405 -0.996 -9.290 1.00 98.69 174 ILE A O 1
ATOM 1362 N N . TYR A 1 175 ? -11.730 0.362 -8.663 1.00 98.31 175 TYR A N 1
ATOM 1363 C CA . TYR A 1 175 ? -12.398 0.878 -7.459 1.00 98.31 175 TYR A CA 1
ATOM 1364 C C . TYR A 1 175 ? -13.124 2.215 -7.671 1.00 98.31 175 TYR A C 1
ATOM 1366 O O . TYR A 1 175 ? -13.784 2.719 -6.765 1.00 98.31 175 TYR A O 1
ATOM 1374 N N . GLY A 1 176 ? -13.026 2.812 -8.861 1.00 98.06 176 GLY A N 1
ATOM 1375 C CA . GLY A 1 176 ? -13.667 4.087 -9.199 1.00 98.06 176 GLY A CA 1
ATOM 1376 C C . GLY A 1 176 ? -12.999 5.320 -8.579 1.00 98.06 176 GLY A C 1
ATOM 1377 O O . GLY A 1 176 ? -13.552 6.418 -8.654 1.00 98.06 176 GLY A O 1
ATOM 1378 N N . HIS A 1 177 ? -11.831 5.166 -7.948 1.00 97.44 177 HIS A N 1
ATOM 1379 C CA . HIS A 1 177 ? -11.068 6.256 -7.341 1.00 97.44 177 HIS A CA 1
ATOM 1380 C C . HIS A 1 177 ? -9.575 5.914 -7.216 1.00 97.44 177 HIS A C 1
ATOM 1382 O O . HIS A 1 177 ? -9.198 4.749 -7.144 1.00 97.44 177 HIS A O 1
ATOM 1388 N N . ALA A 1 178 ? -8.716 6.931 -7.111 1.00 98.00 178 ALA A N 1
ATOM 1389 C CA . ALA A 1 178 ? -7.297 6.741 -6.798 1.00 98.00 178 ALA A CA 1
ATOM 1390 C C . ALA A 1 178 ? -7.091 6.205 -5.361 1.00 98.00 178 ALA A C 1
ATOM 1392 O O . ALA A 1 178 ? -7.911 6.498 -4.478 1.00 98.00 178 ALA A O 1
ATOM 1393 N N . PRO A 1 179 ? -6.016 5.442 -5.087 1.00 98.06 179 PRO A N 1
ATOM 1394 C CA . PRO A 1 179 ? -5.754 4.921 -3.748 1.00 98.06 179 PRO A CA 1
ATOM 1395 C C . PRO A 1 179 ? -5.486 6.054 -2.754 1.00 98.06 179 PRO A C 1
ATOM 1397 O O . PRO A 1 179 ? -4.662 6.934 -2.994 1.00 98.06 179 PRO A O 1
ATOM 1400 N N . ARG A 1 180 ? -6.163 6.031 -1.601 1.00 97.38 180 ARG A N 1
ATOM 1401 C CA . ARG A 1 180 ? -5.931 7.025 -0.540 1.00 97.38 180 ARG A CA 1
ATOM 1402 C C . ARG A 1 180 ? -4.715 6.675 0.300 1.00 97.38 180 ARG A C 1
ATOM 1404 O O . ARG A 1 180 ? -3.922 7.570 0.587 1.00 97.38 180 ARG A O 1
ATOM 1411 N N . SER A 1 181 ? -4.582 5.399 0.646 1.00 97.44 181 SER A N 1
ATOM 1412 C CA . SER A 1 181 ? -3.496 4.871 1.464 1.00 97.44 181 SER A CA 1
ATOM 1413 C C . SER A 1 181 ? -2.637 3.898 0.667 1.00 97.44 181 SER A C 1
ATOM 1415 O O . SER A 1 181 ? -3.150 3.103 -0.125 1.00 97.44 181 SER A O 1
ATOM 1417 N N . ALA A 1 182 ? -1.328 3.940 0.895 1.00 97.44 182 ALA A N 1
ATOM 1418 C CA . ALA A 1 182 ? -0.378 3.047 0.254 1.00 97.44 182 ALA A CA 1
ATOM 1419 C C . ALA A 1 182 ? 0.757 2.627 1.190 1.00 97.44 182 ALA A C 1
ATOM 1421 O O . ALA A 1 182 ? 1.066 3.321 2.159 1.00 97.44 182 ALA A O 1
ATOM 1422 N N . ALA A 1 183 ? 1.401 1.511 0.870 1.00 96.12 183 ALA A N 1
ATOM 1423 C CA . ALA A 1 183 ? 2.618 1.042 1.516 1.00 96.12 183 ALA A CA 1
ATOM 1424 C C . ALA A 1 183 ? 3.574 0.451 0.474 1.00 96.12 183 ALA A C 1
ATOM 1426 O O . ALA A 1 183 ? 3.163 0.117 -0.635 1.00 96.12 183 ALA A O 1
ATOM 1427 N N . ASN A 1 184 ? 4.858 0.351 0.831 1.00 95.81 184 ASN A N 1
ATOM 1428 C CA . ASN A 1 184 ? 5.823 -0.322 -0.027 1.00 95.81 184 ASN A CA 1
ATOM 1429 C C . ASN A 1 184 ? 5.808 -1.839 0.201 1.00 95.81 184 ASN A C 1
ATOM 1431 O O . ASN A 1 184 ? 5.861 -2.278 1.354 1.00 95.81 184 ASN A O 1
ATOM 1435 N N . HIS A 1 185 ? 5.896 -2.612 -0.880 1.00 94.19 185 HIS A N 1
ATOM 1436 C CA . HIS A 1 185 ? 6.375 -3.986 -0.844 1.00 94.19 185 HIS A CA 1
ATOM 1437 C C . HIS A 1 185 ? 7.890 -4.011 -0.589 1.00 94.19 185 HIS A C 1
ATOM 1439 O O . HIS A 1 185 ? 8.649 -3.216 -1.151 1.00 94.19 185 HIS A O 1
ATOM 1445 N N . ALA A 1 186 ? 8.351 -4.919 0.274 1.00 87.38 186 ALA A N 1
ATOM 1446 C CA . ALA A 1 186 ? 9.728 -4.902 0.772 1.00 87.38 186 ALA A CA 1
ATOM 1447 C C . ALA A 1 186 ? 10.787 -5.105 -0.331 1.00 87.38 186 ALA A C 1
ATOM 1449 O O . ALA A 1 186 ? 11.887 -4.549 -0.230 1.00 87.38 186 ALA A O 1
ATOM 1450 N N . ASP A 1 187 ? 10.440 -5.864 -1.375 1.00 86.06 187 ASP A N 1
ATOM 1451 C CA . ASP A 1 187 ? 11.343 -6.269 -2.453 1.00 86.06 187 ASP A CA 1
ATOM 1452 C C . ASP A 1 187 ? 11.198 -5.469 -3.750 1.00 86.06 187 ASP A C 1
ATOM 1454 O O . ASP A 1 187 ? 11.824 -5.801 -4.762 1.00 86.06 187 ASP A O 1
ATOM 1458 N N . ASN A 1 188 ? 10.475 -4.357 -3.706 1.00 92.19 188 ASN A N 1
ATOM 1459 C CA . ASN A 1 188 ? 10.327 -3.466 -4.845 1.00 92.19 188 ASN A CA 1
ATOM 1460 C C . ASN A 1 188 ? 11.435 -2.411 -4.830 1.00 92.19 188 ASN A C 1
ATOM 1462 O O . ASN A 1 188 ? 11.675 -1.727 -3.832 1.00 92.19 188 ASN A O 1
ATOM 1466 N N . ASP A 1 189 ? 12.188 -2.313 -5.922 1.00 93.06 189 ASP A N 1
ATOM 1467 C CA . ASP A 1 189 ? 13.253 -1.320 -6.058 1.00 93.06 189 ASP A CA 1
ATOM 1468 C C . ASP A 1 189 ? 12.719 0.053 -6.494 1.00 93.06 189 ASP A C 1
ATOM 1470 O O . ASP A 1 189 ? 13.379 1.064 -6.257 1.00 93.06 189 ASP A O 1
ATOM 1474 N N . GLU A 1 190 ? 11.493 0.138 -7.008 1.00 95.62 190 GLU A N 1
ATOM 1475 C CA . GLU A 1 190 ? 10.758 1.389 -7.190 1.00 95.62 190 GLU A CA 1
ATOM 1476 C C . GLU A 1 190 ? 10.108 1.896 -5.897 1.00 95.62 190 GLU A C 1
ATOM 1478 O O . GLU A 1 190 ? 9.474 2.943 -5.909 1.00 95.62 190 GLU A O 1
ATOM 1483 N N . ALA A 1 191 ? 10.276 1.222 -4.757 1.00 95.19 191 ALA A N 1
ATOM 1484 C CA . ALA A 1 191 ? 9.746 1.691 -3.479 1.00 95.19 191 ALA A CA 1
ATOM 1485 C C . ALA A 1 191 ? 10.155 3.149 -3.157 1.00 95.19 191 ALA A C 1
ATOM 1487 O O . ALA A 1 191 ? 11.285 3.596 -3.405 1.00 95.19 191 ALA A O 1
ATOM 1488 N N . LEU A 1 192 ? 9.220 3.911 -2.584 1.00 95.06 192 LEU A N 1
ATOM 1489 C CA . LEU A 1 192 ? 9.448 5.304 -2.199 1.00 95.06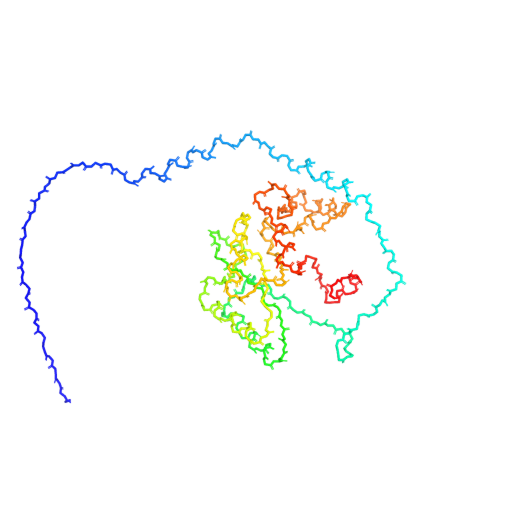 192 LEU A CA 1
ATOM 1490 C C . LEU A 1 192 ? 10.144 5.373 -0.849 1.00 95.06 192 LEU A C 1
ATOM 1492 O O . LEU A 1 192 ? 9.658 4.793 0.120 1.00 95.06 192 LEU A O 1
ATOM 1496 N N . TYR A 1 193 ? 11.255 6.115 -0.790 1.00 91.88 193 TYR A N 1
ATOM 1497 C CA . TYR A 1 193 ? 12.026 6.365 0.430 1.00 91.88 193 TYR A CA 1
ATOM 1498 C C . TYR A 1 193 ? 12.181 5.113 1.301 1.00 91.88 193 TYR A C 1
ATOM 1500 O O . TYR A 1 193 ? 11.766 5.125 2.455 1.00 91.88 193 TYR A O 1
ATOM 1508 N N . TRP A 1 194 ? 12.728 4.026 0.747 1.00 90.31 194 TRP A N 1
ATOM 1509 C CA . TRP A 1 194 ? 12.844 2.731 1.423 1.00 90.31 194 TRP A CA 1
ATOM 1510 C C . TRP A 1 194 ? 14.305 2.323 1.666 1.00 90.31 194 TRP A C 1
ATOM 1512 O O . TRP A 1 194 ? 15.238 2.876 1.078 1.00 90.31 194 TRP A O 1
ATOM 1522 N N . GLY A 1 195 ? 14.518 1.357 2.563 1.00 87.88 195 GLY A N 1
ATOM 1523 C CA . GLY A 1 195 ? 15.853 0.964 3.016 1.00 87.88 195 GLY A CA 1
ATOM 1524 C C . GLY A 1 195 ? 16.603 2.149 3.625 1.00 87.88 195 GLY A C 1
ATOM 1525 O O . GLY A 1 195 ? 16.092 2.840 4.504 1.00 87.88 195 GLY A O 1
ATOM 1526 N N . GLU A 1 196 ? 17.805 2.423 3.123 1.00 88.62 196 GLU A N 1
ATOM 1527 C CA . GLU A 1 196 ? 18.604 3.563 3.586 1.00 88.62 196 GLU A CA 1
ATOM 1528 C C . GLU A 1 196 ? 17.976 4.929 3.278 1.00 88.62 196 GLU A C 1
ATOM 1530 O O . GLU A 1 196 ? 18.283 5.900 3.964 1.00 88.62 196 GLU A O 1
ATOM 1535 N N . ALA A 1 197 ? 17.094 5.014 2.277 1.00 88.94 197 ALA A N 1
ATOM 1536 C CA . ALA A 1 197 ? 16.451 6.266 1.888 1.00 88.94 197 ALA A CA 1
ATOM 1537 C C . ALA A 1 197 ? 15.369 6.727 2.881 1.00 88.94 197 ALA A C 1
ATOM 1539 O O . ALA A 1 197 ? 14.876 7.845 2.768 1.00 88.94 197 ALA A O 1
ATOM 1540 N N . ARG A 1 198 ? 15.033 5.899 3.882 1.00 87.25 198 ARG A N 1
ATOM 1541 C CA . ARG A 1 198 ? 14.200 6.288 5.035 1.00 87.25 198 ARG A CA 1
ATOM 1542 C C . ARG A 1 198 ? 14.924 7.199 6.018 1.00 87.25 198 ARG A C 1
ATOM 1544 O O . ARG A 1 198 ? 14.291 7.812 6.872 1.00 87.25 198 ARG A O 1
ATOM 1551 N N . LEU A 1 199 ? 16.253 7.212 5.972 1.00 88.38 199 LEU A N 1
ATOM 1552 C CA . LEU A 1 199 ? 17.086 7.766 7.028 1.00 88.38 199 LEU A CA 1
ATOM 1553 C C . LEU A 1 199 ? 17.871 8.970 6.511 1.00 88.38 199 LEU A C 1
ATOM 1555 O O . LEU A 1 199 ? 18.447 8.937 5.426 1.00 88.38 199 LEU A O 1
ATOM 1559 N N . GLY A 1 200 ? 17.939 10.018 7.330 1.00 86.81 200 GLY A N 1
ATOM 1560 C CA . GLY A 1 200 ? 18.795 11.180 7.099 1.00 86.81 200 GLY A CA 1
ATOM 1561 C C . GLY A 1 200 ? 20.107 11.112 7.886 1.00 86.81 200 GLY A C 1
ATOM 1562 O O . GLY A 1 200 ? 20.202 10.435 8.915 1.00 86.81 200 GLY A O 1
ATOM 1563 N N . GLY A 1 201 ? 21.119 11.847 7.418 1.00 90.00 201 GLY A N 1
ATOM 1564 C CA . GLY A 1 201 ? 22.358 12.119 8.156 1.00 90.00 201 GLY A CA 1
ATOM 1565 C C . GLY A 1 201 ? 23.085 10.874 8.685 1.00 90.00 201 GLY A C 1
ATOM 1566 O O . GLY A 1 201 ? 23.261 9.878 7.981 1.00 90.00 201 GLY A O 1
ATOM 1567 N N . LEU A 1 202 ? 23.514 10.927 9.951 1.00 91.69 202 LEU A N 1
ATOM 1568 C CA . LEU A 1 202 ? 24.297 9.861 10.593 1.00 91.69 202 LEU A CA 1
ATOM 1569 C C . LEU A 1 202 ? 23.538 8.529 10.708 1.00 91.69 202 LEU A C 1
ATOM 1571 O O . LEU A 1 202 ? 24.167 7.473 10.665 1.00 91.69 202 LEU A O 1
ATOM 1575 N N . ASN A 1 203 ? 22.203 8.556 10.784 1.00 89.94 203 ASN A N 1
ATOM 1576 C CA . ASN A 1 203 ? 21.389 7.339 10.864 1.00 89.94 203 ASN A CA 1
ATOM 1577 C C . ASN A 1 203 ? 21.502 6.511 9.581 1.00 89.94 203 ASN A C 1
ATOM 1579 O O . ASN A 1 203 ? 21.614 5.288 9.640 1.00 89.94 203 ASN A O 1
ATOM 1583 N N . ARG A 1 204 ? 21.557 7.174 8.418 1.00 90.12 204 ARG A N 1
ATOM 1584 C CA . ARG A 1 204 ? 21.774 6.506 7.129 1.00 90.12 204 ARG A CA 1
ATOM 1585 C C . ARG A 1 204 ? 23.140 5.829 7.069 1.00 90.12 204 ARG A C 1
ATOM 1587 O O . ARG A 1 204 ? 23.249 4.700 6.595 1.00 90.12 204 ARG A O 1
ATOM 1594 N N . LEU A 1 205 ? 24.180 6.500 7.570 1.00 88.75 205 LEU A N 1
ATOM 1595 C CA . LEU A 1 205 ? 25.534 5.944 7.620 1.00 88.75 205 LEU A CA 1
ATOM 1596 C C . LEU A 1 205 ? 25.608 4.722 8.545 1.00 88.75 205 LEU A C 1
ATOM 1598 O O . LEU A 1 205 ? 26.143 3.688 8.144 1.00 88.75 205 LEU A O 1
ATOM 1602 N N . ALA A 1 206 ? 25.032 4.819 9.745 1.00 90.56 206 ALA A N 1
ATOM 1603 C CA . ALA A 1 206 ? 24.965 3.708 10.690 1.00 90.56 206 ALA A CA 1
ATOM 1604 C C . ALA A 1 206 ? 24.204 2.512 10.099 1.00 90.56 206 ALA A C 1
ATOM 1606 O O . ALA A 1 206 ? 24.693 1.384 10.140 1.00 90.56 206 ALA A O 1
ATOM 1607 N N . TYR A 1 207 ? 23.055 2.761 9.464 1.00 89.19 207 TYR A N 1
ATOM 1608 C CA . TYR A 1 207 ? 22.270 1.726 8.796 1.00 89.19 207 TYR A CA 1
ATOM 1609 C C . TYR A 1 207 ? 23.071 1.007 7.707 1.00 89.19 207 TYR A C 1
ATOM 1611 O O . TYR A 1 207 ? 23.121 -0.222 7.691 1.00 89.19 207 TYR A O 1
ATOM 1619 N N . ARG A 1 208 ? 23.756 1.755 6.831 1.00 87.25 208 ARG A N 1
ATOM 1620 C CA . ARG A 1 208 ? 24.638 1.182 5.801 1.00 87.25 208 ARG A CA 1
ATOM 1621 C C . ARG A 1 208 ? 25.725 0.302 6.407 1.00 87.25 208 ARG A C 1
ATOM 1623 O O . ARG A 1 208 ? 25.969 -0.785 5.892 1.00 87.25 208 ARG A O 1
ATOM 1630 N N . ALA A 1 209 ? 26.366 0.760 7.483 1.00 89.44 209 ALA A N 1
ATOM 1631 C CA . ALA A 1 209 ? 27.426 0.014 8.154 1.00 89.44 209 ALA A CA 1
ATOM 1632 C C . ALA A 1 209 ? 26.908 -1.307 8.745 1.00 89.44 209 ALA A C 1
ATOM 1634 O O . ALA A 1 209 ? 27.508 -2.354 8.507 1.00 89.44 209 ALA A O 1
ATOM 1635 N N . LEU A 1 210 ? 25.759 -1.276 9.430 1.00 89.62 210 LEU A N 1
ATOM 1636 C CA . LEU A 1 210 ? 25.112 -2.471 9.990 1.00 89.62 210 LEU A CA 1
ATOM 1637 C C . LEU A 1 210 ? 24.683 -3.476 8.910 1.00 89.62 210 LEU A C 1
ATOM 1639 O O . LEU A 1 210 ? 24.686 -4.677 9.156 1.00 89.62 210 LEU A O 1
ATOM 1643 N N . HIS A 1 211 ? 24.387 -3.001 7.700 1.00 83.00 211 HIS A N 1
ATOM 1644 C CA . HIS A 1 211 ? 24.032 -3.837 6.548 1.00 83.00 211 HIS A CA 1
ATOM 1645 C C . HIS A 1 211 ? 25.229 -4.124 5.623 1.00 83.00 211 HIS A C 1
ATOM 1647 O O . HIS A 1 211 ? 25.058 -4.377 4.428 1.00 83.00 211 HIS A O 1
ATOM 1653 N N . GLY A 1 212 ? 26.461 -4.053 6.141 1.00 80.25 212 GLY A N 1
ATOM 1654 C CA . GLY A 1 212 ? 27.675 -4.437 5.411 1.00 80.25 212 GLY A CA 1
ATOM 1655 C C . GLY A 1 212 ? 27.936 -3.620 4.141 1.00 80.25 212 GLY A C 1
ATOM 1656 O O . GLY A 1 212 ? 28.506 -4.133 3.180 1.00 80.25 212 GLY A O 1
ATOM 1657 N N . GLY A 1 213 ? 27.462 -2.372 4.091 1.00 69.69 213 GLY A N 1
ATOM 1658 C CA . GLY A 1 213 ? 27.552 -1.501 2.917 1.00 69.69 213 GLY A CA 1
ATOM 1659 C C . GLY A 1 213 ? 26.635 -1.899 1.754 1.00 69.69 213 GLY A C 1
ATOM 1660 O O . GLY A 1 213 ? 26.736 -1.305 0.683 1.00 69.69 213 GLY A O 1
ATOM 1661 N N . ARG A 1 214 ? 25.742 -2.879 1.947 1.00 67.31 214 ARG A N 1
ATOM 1662 C CA . ARG A 1 214 ? 24.807 -3.408 0.938 1.00 67.31 214 ARG A CA 1
ATOM 1663 C C . ARG A 1 214 ? 23.357 -3.054 1.261 1.00 67.31 214 ARG A C 1
ATOM 1665 O O . ARG A 1 214 ? 22.459 -3.873 1.088 1.00 67.31 214 ARG A O 1
ATOM 1672 N N . ALA A 1 215 ? 23.122 -1.846 1.769 1.00 71.12 215 ALA A N 1
ATOM 1673 C CA . ALA A 1 215 ? 21.759 -1.382 1.978 1.00 71.12 215 ALA A CA 1
ATOM 1674 C C . ALA A 1 215 ? 20.990 -1.426 0.649 1.00 71.12 215 ALA A C 1
ATOM 1676 O O . ALA A 1 215 ? 21.502 -1.001 -0.390 1.00 71.12 215 ALA A O 1
ATOM 1677 N N . ARG A 1 216 ? 19.770 -1.969 0.689 1.00 74.12 216 ARG A N 1
ATOM 1678 C CA . ARG A 1 216 ? 18.901 -2.049 -0.483 1.00 74.12 216 ARG A CA 1
ATOM 1679 C C . ARG A 1 216 ? 18.649 -0.640 -1.015 1.00 74.12 216 ARG A C 1
ATOM 1681 O O . ARG A 1 216 ? 18.186 0.230 -0.275 1.00 74.12 216 ARG A O 1
ATOM 1688 N N . LEU A 1 217 ? 18.984 -0.433 -2.284 1.00 84.94 217 LEU A N 1
ATOM 1689 C CA . LEU A 1 217 ? 18.745 0.823 -2.978 1.00 84.94 217 LEU A CA 1
ATOM 1690 C C . LEU A 1 217 ? 17.336 0.815 -3.551 1.00 84.94 217 LEU A C 1
ATOM 1692 O O . LEU A 1 217 ? 16.886 -0.197 -4.087 1.00 84.94 217 LEU A O 1
ATOM 1696 N N . THR A 1 218 ? 16.659 1.947 -3.411 1.00 92.50 218 THR A N 1
ATOM 1697 C CA . THR A 1 218 ? 15.320 2.163 -3.947 1.00 92.50 218 THR A CA 1
ATOM 1698 C C . THR A 1 218 ? 15.274 3.501 -4.661 1.00 92.50 218 THR A C 1
ATOM 1700 O O . THR A 1 218 ? 16.014 4.422 -4.308 1.00 92.50 218 THR A O 1
ATOM 1703 N N . TYR A 1 219 ? 14.455 3.585 -5.703 1.00 95.44 219 TYR A N 1
ATOM 1704 C CA . TYR A 1 219 ? 14.611 4.593 -6.749 1.00 95.44 219 TYR A CA 1
ATOM 1705 C C . TYR A 1 219 ? 13.322 5.345 -7.073 1.00 95.44 219 TYR A C 1
ATOM 1707 O O . TYR A 1 219 ? 13.371 6.333 -7.800 1.00 95.44 219 TYR A O 1
ATOM 1715 N N . GLY A 1 220 ? 12.186 4.972 -6.470 1.00 96.12 220 GLY A N 1
ATOM 1716 C CA . GLY A 1 220 ? 10.904 5.641 -6.722 1.00 96.12 220 GLY A CA 1
ATOM 1717 C C . GLY A 1 220 ? 10.916 7.144 -6.447 1.00 96.12 220 GLY A C 1
ATOM 1718 O O . GLY A 1 220 ? 10.146 7.896 -7.035 1.00 96.12 220 GLY A O 1
ATOM 1719 N N . HIS A 1 221 ? 11.811 7.590 -5.566 1.00 95.38 221 HIS A N 1
ATOM 1720 C CA . HIS A 1 221 ? 11.968 8.979 -5.139 1.00 95.38 221 HIS A CA 1
ATOM 1721 C C . HIS A 1 221 ? 13.141 9.704 -5.827 1.00 95.38 221 HIS A C 1
ATOM 1723 O O . HIS A 1 221 ? 13.405 10.862 -5.513 1.00 95.38 221 HIS A O 1
ATOM 1729 N N . VAL A 1 222 ? 13.877 9.039 -6.725 1.00 95.81 222 VAL A N 1
ATOM 1730 C CA . VAL A 1 222 ? 15.094 9.576 -7.354 1.00 95.81 222 VAL A CA 1
ATOM 1731 C C . VAL A 1 222 ? 14.770 10.144 -8.734 1.00 95.81 222 VAL A C 1
ATOM 1733 O O . VAL A 1 222 ? 14.676 9.402 -9.706 1.00 95.81 222 VAL A O 1
ATOM 1736 N N . GLU A 1 223 ? 14.636 11.465 -8.840 1.00 95.12 223 GLU A N 1
ATOM 1737 C CA . GLU A 1 223 ? 14.360 12.130 -10.119 1.00 95.12 223 GLU A CA 1
ATOM 1738 C C . GLU A 1 223 ? 15.388 11.771 -11.208 1.00 95.12 223 GLU A C 1
ATOM 1740 O O . GLU A 1 223 ? 16.608 11.890 -11.028 1.00 95.12 223 GLU A O 1
ATOM 1745 N N . GLY A 1 224 ? 14.876 11.363 -12.372 1.00 95.50 224 GLY A N 1
ATOM 1746 C CA . GLY A 1 224 ? 15.663 10.934 -13.530 1.00 95.50 224 GLY A CA 1
ATOM 1747 C C . GLY A 1 224 ? 15.980 9.436 -13.580 1.00 95.50 224 GLY A C 1
ATOM 1748 O O . GLY A 1 224 ? 16.464 8.980 -14.614 1.00 95.50 224 GLY A O 1
ATOM 1749 N N . ASP A 1 225 ? 15.700 8.668 -12.521 1.00 97.38 225 ASP A N 1
ATOM 1750 C CA . ASP A 1 225 ? 15.730 7.204 -12.600 1.00 97.38 225 ASP A CA 1
ATOM 1751 C C . ASP A 1 225 ? 14.495 6.688 -13.371 1.00 97.38 225 ASP A C 1
ATOM 1753 O O . ASP A 1 225 ? 13.401 7.229 -13.185 1.00 97.38 225 ASP A O 1
ATOM 1757 N N . PRO A 1 226 ? 14.623 5.647 -14.211 1.00 97.62 226 PRO A N 1
ATOM 1758 C CA . PRO A 1 226 ? 13.490 5.039 -14.918 1.00 97.62 226 PRO A CA 1
ATOM 1759 C C . PRO A 1 226 ? 12.324 4.586 -14.007 1.00 97.62 226 PRO A C 1
ATOM 1761 O O . PRO A 1 226 ? 11.152 4.646 -14.394 1.00 97.62 226 PRO A O 1
ATOM 1764 N N . ARG A 1 227 ? 12.624 4.250 -12.745 1.00 97.81 227 ARG A N 1
ATOM 1765 C CA . ARG A 1 227 ? 11.644 3.855 -11.720 1.00 97.81 227 ARG A CA 1
ATOM 1766 C C . ARG A 1 227 ? 11.055 5.033 -10.942 1.00 97.81 227 ARG A C 1
ATOM 1768 O O . ARG A 1 227 ? 10.262 4.811 -10.036 1.00 97.81 227 ARG A O 1
ATOM 1775 N N . PHE A 1 228 ? 11.431 6.279 -11.236 1.00 98.12 228 PHE A N 1
ATOM 1776 C CA . PHE A 1 228 ? 10.939 7.454 -10.514 1.00 98.12 228 PHE A CA 1
ATOM 1777 C C . PHE A 1 228 ? 9.423 7.630 -10.664 1.00 98.12 228 PHE A C 1
ATOM 1779 O O . PHE A 1 228 ? 8.923 7.789 -11.777 1.00 98.12 228 PHE A O 1
ATOM 1786 N N . TRP A 1 229 ? 8.698 7.687 -9.546 1.00 98.25 229 TRP A N 1
ATOM 1787 C CA . TRP A 1 229 ? 7.246 7.918 -9.516 1.00 98.25 229 TRP A CA 1
ATOM 1788 C C . TRP A 1 229 ? 6.773 8.760 -8.318 1.00 98.25 229 TRP A C 1
ATOM 1790 O O . TRP A 1 229 ? 5.580 8.816 -8.018 1.00 98.25 229 TRP A O 1
ATOM 1800 N N . GLY A 1 230 ? 7.690 9.434 -7.617 1.00 97.56 230 GLY A N 1
ATOM 1801 C CA . GLY A 1 230 ? 7.358 10.251 -6.444 1.00 97.56 230 GLY A CA 1
ATOM 1802 C C . GLY A 1 230 ? 6.389 11.404 -6.737 1.00 97.56 230 GLY A C 1
ATOM 1803 O O . GLY A 1 230 ? 5.596 11.780 -5.876 1.00 97.56 230 GLY A O 1
ATOM 1804 N N . ASP A 1 231 ? 6.397 11.928 -7.959 1.00 98.06 231 ASP A N 1
ATOM 1805 C CA . ASP A 1 231 ? 5.415 12.894 -8.459 1.00 98.06 231 ASP A CA 1
ATOM 1806 C C . ASP A 1 231 ? 4.007 12.290 -8.601 1.00 98.06 231 ASP A C 1
ATOM 1808 O O . ASP A 1 231 ? 3.056 12.903 -8.117 1.00 98.06 231 ASP A O 1
ATOM 1812 N N . LEU A 1 232 ? 3.874 11.077 -9.158 1.00 98.38 232 LEU A N 1
ATOM 1813 C CA . LEU A 1 232 ? 2.598 10.352 -9.234 1.00 98.38 232 LEU A CA 1
ATOM 1814 C C . LEU A 1 232 ? 2.051 10.060 -7.837 1.00 98.38 232 LEU A C 1
ATOM 1816 O O . LEU A 1 232 ? 0.859 10.232 -7.588 1.00 98.38 232 LEU A O 1
ATOM 1820 N N . CYS A 1 233 ? 2.920 9.659 -6.904 1.00 97.88 233 CYS A N 1
ATOM 1821 C CA . CYS A 1 233 ? 2.525 9.467 -5.512 1.00 97.88 233 CYS A CA 1
ATOM 1822 C C . CYS A 1 233 ? 1.997 10.763 -4.899 1.00 97.88 233 CYS A C 1
ATOM 1824 O O . CYS A 1 233 ? 0.936 10.751 -4.283 1.00 97.88 233 CYS A O 1
ATOM 1826 N N . ARG A 1 234 ? 2.713 11.880 -5.076 1.00 96.88 234 ARG A N 1
ATOM 1827 C CA . ARG A 1 234 ? 2.304 13.185 -4.540 1.00 96.88 234 ARG A CA 1
ATOM 1828 C C . ARG A 1 234 ? 0.970 13.660 -5.119 1.00 96.88 234 ARG A C 1
ATOM 1830 O O . ARG A 1 234 ? 0.220 14.339 -4.426 1.00 96.88 234 ARG A O 1
ATOM 1837 N N . GLU A 1 235 ? 0.699 13.347 -6.382 1.00 97.81 235 GLU A N 1
ATOM 1838 C CA . GLU A 1 235 ? -0.539 13.722 -7.064 1.00 97.81 235 GLU A CA 1
ATOM 1839 C C . GLU A 1 235 ? -1.728 12.839 -6.655 1.00 97.81 235 GLU A C 1
ATOM 1841 O O . GLU A 1 235 ? -2.825 13.351 -6.431 1.00 97.81 235 GLU A O 1
ATOM 1846 N N . ARG A 1 236 ? -1.526 11.518 -6.569 1.00 97.88 236 ARG A N 1
ATOM 1847 C CA . ARG A 1 236 ? -2.628 10.541 -6.547 1.00 97.88 236 ARG A CA 1
ATOM 1848 C C . ARG A 1 236 ? -2.842 9.845 -5.204 1.00 97.88 236 ARG A C 1
ATOM 1850 O O . ARG A 1 236 ? -3.922 9.300 -4.998 1.00 97.88 236 ARG A O 1
ATOM 1857 N N . ILE A 1 237 ? -1.856 9.857 -4.302 1.00 97.88 237 ILE A N 1
ATOM 1858 C CA . ILE A 1 237 ? -1.904 9.153 -3.011 1.00 97.88 237 ILE A CA 1
ATOM 1859 C C . ILE A 1 237 ? -1.849 10.158 -1.863 1.00 97.88 237 ILE A C 1
ATOM 1861 O O . ILE A 1 237 ? -0.989 11.035 -1.816 1.00 97.88 237 ILE A O 1
ATOM 1865 N N . ARG A 1 238 ? -2.757 10.008 -0.894 1.00 95.56 238 ARG A N 1
ATOM 1866 C CA . ARG A 1 238 ? -2.872 10.934 0.242 1.00 95.56 238 ARG A CA 1
ATOM 1867 C C . ARG A 1 238 ? -1.996 10.535 1.426 1.00 95.56 238 ARG A C 1
ATOM 1869 O O . ARG A 1 238 ? -1.389 11.400 2.052 1.00 95.56 238 ARG A O 1
ATOM 1876 N N . TYR A 1 239 ? -1.955 9.246 1.743 1.00 93.94 239 TYR A N 1
ATOM 1877 C CA . TYR A 1 239 ? -1.232 8.695 2.881 1.00 93.94 239 TYR A CA 1
ATOM 1878 C C . TYR A 1 239 ? -0.311 7.577 2.411 1.00 93.94 239 TYR A C 1
ATOM 1880 O O . TYR A 1 239 ? -0.740 6.645 1.736 1.00 93.94 239 TYR A O 1
ATOM 1888 N N . PHE A 1 240 ? 0.961 7.659 2.787 1.00 92.94 240 PHE A N 1
ATOM 1889 C CA . PHE A 1 240 ? 1.945 6.639 2.451 1.00 92.94 240 PHE A CA 1
ATOM 1890 C C . PHE A 1 240 ? 2.611 6.131 3.725 1.00 92.94 240 PHE A C 1
ATOM 1892 O O . PHE A 1 240 ? 3.352 6.859 4.392 1.00 92.94 240 PHE A O 1
ATOM 1899 N N . ARG A 1 241 ? 2.350 4.873 4.077 1.00 90.62 241 ARG A N 1
ATOM 1900 C CA . ARG A 1 241 ? 2.948 4.219 5.238 1.00 90.62 241 ARG A CA 1
ATOM 1901 C C . ARG A 1 241 ? 4.420 3.953 4.948 1.00 90.62 241 ARG A C 1
ATOM 1903 O O . ARG A 1 241 ? 4.758 3.043 4.191 1.00 90.62 241 ARG A O 1
ATOM 1910 N N . ASN A 1 242 ? 5.296 4.743 5.567 1.00 85.19 242 ASN A N 1
ATOM 1911 C CA . ASN A 1 242 ? 6.737 4.582 5.408 1.00 85.19 242 ASN A CA 1
ATOM 1912 C C . ASN A 1 242 ? 7.412 3.981 6.648 1.00 85.19 242 ASN A C 1
ATOM 1914 O O . ASN A 1 242 ? 7.989 2.904 6.551 1.00 85.19 242 ASN A O 1
ATOM 1918 N N . PHE A 1 243 ? 7.357 4.623 7.816 1.00 83.81 243 PHE A N 1
ATOM 1919 C CA . PHE A 1 243 ? 7.974 4.060 9.023 1.00 83.81 243 PHE A CA 1
ATOM 1920 C C . PHE A 1 243 ? 7.142 2.914 9.606 1.00 83.81 243 PHE A C 1
ATOM 1922 O O . PHE A 1 243 ? 5.914 2.961 9.593 1.00 83.81 243 PHE A O 1
ATOM 1929 N N . VAL A 1 244 ? 7.834 1.888 10.104 1.00 82.94 244 VAL A N 1
ATOM 1930 C CA . VAL A 1 244 ? 7.245 0.727 10.781 1.00 82.94 244 VAL A CA 1
ATOM 1931 C C . VAL A 1 244 ? 7.828 0.635 12.185 1.00 82.94 244 VAL A C 1
ATOM 1933 O O . VAL A 1 244 ? 9.012 0.913 12.380 1.00 82.94 244 VAL A O 1
ATOM 1936 N N . PHE A 1 245 ? 6.987 0.265 13.142 1.00 84.00 245 PHE A N 1
ATOM 1937 C CA . PHE A 1 245 ? 7.330 0.126 14.552 1.00 84.00 245 PHE A CA 1
ATOM 1938 C C . PHE A 1 245 ? 6.956 -1.288 15.004 1.00 84.00 245 PHE A C 1
ATOM 1940 O O . PHE A 1 245 ? 6.046 -1.895 14.441 1.00 84.00 245 PHE A O 1
ATOM 1947 N N . ASP A 1 246 ? 7.684 -1.818 15.980 1.00 85.88 246 ASP A N 1
ATOM 1948 C CA . ASP A 1 246 ? 7.442 -3.130 16.591 1.00 85.88 246 ASP A CA 1
ATOM 1949 C C . ASP A 1 246 ? 6.435 -3.077 17.754 1.00 85.88 246 ASP A C 1
ATOM 1951 O O . ASP A 1 246 ? 6.028 -4.121 18.262 1.00 85.88 246 ASP A O 1
ATOM 1955 N N . ASP A 1 247 ? 5.997 -1.874 18.131 1.00 87.56 247 ASP A N 1
ATOM 1956 C CA . ASP A 1 247 ? 4.960 -1.616 19.128 1.00 87.56 247 ASP A CA 1
ATOM 1957 C C . ASP A 1 247 ? 3.693 -1.028 18.474 1.00 87.56 247 ASP A C 1
ATOM 1959 O O . ASP A 1 247 ? 3.748 -0.326 17.460 1.00 87.56 247 ASP A O 1
ATOM 1963 N N . ILE A 1 248 ? 2.541 -1.311 19.080 1.00 86.50 248 ILE A N 1
ATOM 1964 C CA . ILE A 1 248 ? 1.219 -0.826 18.668 1.00 86.50 248 ILE A CA 1
ATOM 1965 C C . ILE A 1 248 ? 1.022 0.636 19.098 1.00 86.50 248 ILE A C 1
ATOM 1967 O O . ILE A 1 248 ? 0.308 1.379 18.421 1.00 86.50 248 ILE A O 1
ATOM 1971 N N . ASP A 1 249 ? 1.650 1.078 20.197 1.00 87.44 249 ASP A N 1
ATOM 1972 C CA . ASP A 1 249 ? 1.593 2.482 20.627 1.00 87.44 249 ASP A CA 1
ATOM 1973 C C . ASP A 1 249 ? 2.541 3.359 19.792 1.00 87.44 249 ASP A C 1
ATOM 1975 O O . ASP A 1 249 ? 3.650 3.730 20.190 1.00 87.44 249 ASP A O 1
ATOM 1979 N N . THR A 1 250 ? 2.081 3.731 18.598 1.00 83.75 250 THR A N 1
ATOM 1980 C CA . THR A 1 250 ? 2.861 4.568 17.680 1.00 83.75 250 THR A CA 1
ATOM 1981 C C . THR A 1 250 ? 3.082 5.991 18.200 1.00 83.75 250 THR A C 1
ATOM 1983 O O . THR A 1 250 ? 4.020 6.653 17.756 1.00 83.75 250 THR A O 1
ATOM 1986 N N . LEU A 1 251 ? 2.260 6.478 19.142 1.00 81.25 251 LEU A N 1
ATOM 1987 C CA . LEU A 1 251 ? 2.438 7.802 19.755 1.00 81.25 251 LEU A CA 1
ATOM 1988 C C . LEU A 1 251 ? 3.579 7.810 20.774 1.00 81.25 251 LEU A C 1
ATOM 1990 O O . LEU A 1 251 ? 4.226 8.848 20.944 1.00 81.25 251 LEU A O 1
ATOM 1994 N N . ALA A 1 252 ? 3.850 6.675 21.423 1.00 83.81 252 ALA A N 1
ATOM 1995 C CA . ALA A 1 252 ? 5.037 6.508 22.254 1.00 83.81 252 ALA A CA 1
ATOM 1996 C C . ALA A 1 252 ? 6.324 6.566 21.414 1.00 83.81 252 ALA A C 1
ATOM 1998 O O . ALA A 1 252 ? 7.297 7.199 21.827 1.00 83.81 252 ALA A O 1
ATOM 1999 N N . ALA A 1 253 ? 6.315 5.963 20.220 1.00 82.00 253 ALA A N 1
ATOM 2000 C CA . ALA A 1 253 ? 7.471 5.942 19.324 1.00 82.00 253 ALA A 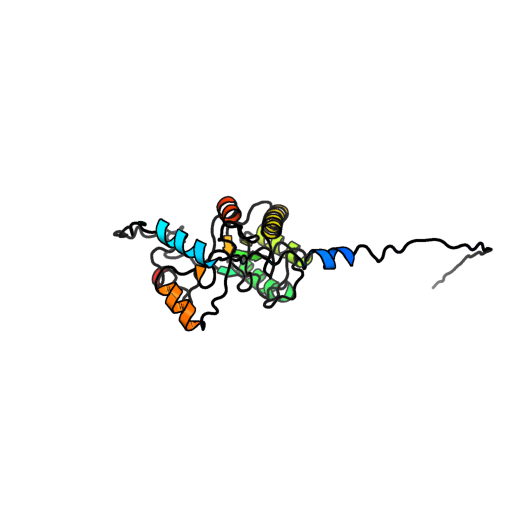CA 1
ATOM 2001 C C . ALA A 1 253 ? 7.688 7.272 18.580 1.00 82.00 253 ALA A C 1
ATOM 2003 O O . ALA A 1 253 ? 8.815 7.759 18.476 1.00 82.00 253 ALA A O 1
ATOM 2004 N N . CYS A 1 254 ? 6.618 7.878 18.060 1.00 77.25 254 CYS A N 1
ATOM 2005 C CA . CYS A 1 254 ? 6.681 9.130 17.317 1.00 77.25 254 CYS A CA 1
ATOM 2006 C C . CYS A 1 254 ? 5.501 10.043 17.697 1.00 77.25 254 CYS A C 1
ATOM 2008 O O . CYS A 1 254 ? 4.438 9.978 17.078 1.00 77.25 254 CYS A O 1
ATOM 2010 N N . PRO A 1 255 ? 5.684 10.954 18.674 1.00 75.56 255 PRO A N 1
ATOM 2011 C CA . PRO A 1 255 ? 4.615 11.829 19.171 1.00 75.56 255 PRO A CA 1
ATOM 2012 C C . PRO A 1 255 ? 4.049 12.827 18.150 1.00 75.56 255 PRO A C 1
ATOM 2014 O O . PRO A 1 255 ? 3.087 13.526 18.458 1.00 75.56 255 PRO A O 1
ATOM 2017 N N . ILE A 1 256 ? 4.683 12.939 16.979 1.00 70.12 256 ILE A N 1
ATOM 2018 C CA . ILE A 1 256 ? 4.287 13.813 15.868 1.00 70.12 256 ILE A CA 1
ATOM 2019 C C . ILE A 1 256 ? 3.728 13.027 14.671 1.00 70.12 256 ILE A C 1
ATOM 2021 O O . ILE A 1 256 ? 3.477 13.637 13.633 1.00 70.12 256 ILE A O 1
ATOM 2025 N N . MET A 1 257 ? 3.599 11.693 14.773 1.00 66.50 257 MET A N 1
ATOM 2026 C CA . MET A 1 257 ? 3.021 10.864 13.710 1.00 66.50 257 MET A CA 1
ATOM 2027 C C . MET A 1 257 ? 1.636 11.400 13.343 1.00 66.50 257 MET A C 1
ATOM 2029 O O . MET A 1 257 ? 0.788 11.485 14.228 1.00 66.50 257 MET A O 1
ATOM 2033 N N . PRO A 1 258 ? 1.394 11.729 12.063 1.00 52.34 258 PRO A N 1
ATOM 2034 C CA . PRO A 1 258 ? 0.078 12.105 11.594 1.00 52.34 258 PRO A CA 1
ATOM 2035 C C . PRO A 1 258 ? -0.690 10.822 11.268 1.00 52.34 258 PRO A C 1
ATOM 2037 O O . PRO A 1 258 ? -0.756 10.386 10.119 1.00 52.34 258 PRO A O 1
ATOM 2040 N N . TYR A 1 259 ? -1.234 10.204 12.307 1.00 49.75 259 TYR A N 1
ATOM 2041 C CA . TYR A 1 259 ? -2.663 9.922 12.272 1.00 49.75 259 TYR A CA 1
ATOM 2042 C C . TYR A 1 259 ? -3.346 11.042 13.038 1.00 49.75 259 TYR A C 1
ATOM 2044 O O . TYR A 1 259 ? -2.751 11.444 14.057 1.00 49.75 259 TYR A O 1
#